Protein AF-A0A3D4QUY5-F1 (afdb_monomer_lite)

Foldseek 3Di:
DVVVVVVVVVVVVVVVVVVVVVVVVLVVVLVVLLVVLLVLVVVLVVVVVPDDAAPDPPPLAGPCVRCVPSLLSLLQSAQLSLLVLLVVLPDPPDDQSSLSSSQCSNCLSQQQQQVNCVSVVNHCPQVPDPVSPRSNNSSVVVLVVLLCQLVVLVPLVPDPDDPLVSLQVVSNRALSNVLNLVVVVVVPPVVSLVSVCLSPVDPNSNVSSVQCPDPVNHRCHSVNSVVSPPDPDDSVVVCVVCVSSSVSSVCSNNPD

Sequence (256 aa):
MKGKIYIVILSVVALLIVISIVFMNSRSGVTARAQELEDNFTRLMKTIENLDPPASPFSHFPNIKTNEKELRKLYSLGFASVPFMLDYIESDNTNYFIKDLLISAATYNLHLPNMIGAITDENQEFSKDKDAYSTMWFARKLKEYTKSVPDLVEKICNSDSSFEDKCKELDKMGMLTIPFLVETIEKGQSEWEVCIKLQTLGMEPDNRYQYLFSEEKRLIDYNMKKERMESDFNVKEWIEENRDDLRILKDFCTSN

pLDDT: mean 76.69, std 16.16, range [39.25, 97.06]

Radius of gyration: 21.06 Å; chains: 1; bounding box: 68×56×50 Å

Structure (mmCIF, N/CA/C/O backbone):
data_AF-A0A3D4QUY5-F1
#
_entry.id   AF-A0A3D4QUY5-F1
#
loop_
_atom_site.group_PDB
_atom_site.id
_atom_site.type_symbol
_atom_site.label_atom_id
_atom_site.label_alt_id
_atom_site.label_comp_id
_atom_site.label_asym_id
_atom_site.label_entity_id
_atom_site.label_seq_id
_atom_site.pdbx_PDB_ins_code
_atom_site.Cartn_x
_atom_site.Cartn_y
_atom_site.Cartn_z
_atom_site.occupancy
_atom_site.B_iso_or_equiv
_atom_site.auth_seq_id
_atom_site.auth_comp_id
_atom_site.auth_asym_id
_atom_site.auth_atom_id
_atom_site.pdbx_PDB_model_num
ATOM 1 N N . MET A 1 1 ? -42.577 -32.982 17.952 1.00 57.44 1 MET A N 1
ATOM 2 C CA . MET A 1 1 ? -41.127 -32.769 18.190 1.00 57.44 1 MET A CA 1
ATOM 3 C C . MET A 1 1 ? -40.258 -33.058 16.968 1.00 57.44 1 MET A C 1
ATOM 5 O O . MET A 1 1 ? -39.504 -32.173 16.595 1.00 57.44 1 MET A O 1
ATOM 9 N N . LYS A 1 2 ? -40.385 -34.217 16.300 1.00 55.97 2 LYS A N 1
ATOM 10 C CA . LYS A 1 2 ? -39.520 -34.602 15.162 1.00 55.97 2 LYS A CA 1
ATOM 11 C C . LYS A 1 2 ? -39.482 -33.586 14.002 1.00 55.97 2 LYS A C 1
ATOM 13 O O . LYS A 1 2 ? -38.402 -33.240 13.552 1.00 55.97 2 LYS A O 1
ATOM 18 N N . GLY A 1 3 ? -40.623 -33.024 13.588 1.00 60.19 3 GLY A N 1
ATOM 19 C CA . GLY A 1 3 ? -40.667 -32.034 12.494 1.00 60.19 3 GLY A CA 1
ATOM 20 C C . GLY A 1 3 ? -39.933 -30.713 12.779 1.00 60.19 3 GLY A C 1
ATOM 21 O O . GLY A 1 3 ? -39.329 -30.148 11.878 1.00 60.19 3 GLY A O 1
ATOM 22 N N . LYS A 1 4 ? -39.903 -30.253 14.040 1.00 63.22 4 LYS A N 1
ATOM 23 C CA . LYS A 1 4 ? -39.153 -29.042 14.427 1.00 63.22 4 LYS A CA 1
ATOM 24 C C . LYS A 1 4 ? -37.640 -29.265 14.341 1.00 63.22 4 LYS A C 1
ATOM 26 O O . LYS A 1 4 ? -36.923 -28.368 13.925 1.00 63.22 4 LYS A O 1
ATOM 31 N N . ILE A 1 5 ? -37.177 -30.472 14.674 1.00 73.19 5 ILE A N 1
ATOM 32 C CA . ILE A 1 5 ? -35.761 -30.857 14.571 1.00 73.19 5 ILE A CA 1
ATOM 33 C C . ILE A 1 5 ? -35.317 -30.875 13.101 1.00 73.19 5 ILE A C 1
ATOM 35 O O . ILE A 1 5 ? -34.267 -30.329 12.782 1.00 73.19 5 ILE A O 1
ATOM 39 N N . TYR A 1 6 ? -36.142 -31.408 12.192 1.00 73.44 6 TYR A N 1
ATOM 40 C CA . TYR A 1 6 ? -35.846 -31.386 10.753 1.00 73.44 6 TYR A CA 1
ATOM 41 C C . TYR A 1 6 ? -35.761 -29.968 10.178 1.00 73.44 6 TYR A C 1
ATOM 43 O O . TYR A 1 6 ? -34.850 -29.692 9.407 1.00 73.44 6 TYR A O 1
ATOM 51 N N . ILE A 1 7 ? -36.660 -29.061 10.579 1.00 78.56 7 ILE A N 1
ATOM 52 C CA . ILE A 1 7 ? -36.643 -27.661 10.122 1.00 78.56 7 ILE A CA 1
ATOM 53 C C . ILE A 1 7 ? -35.373 -26.939 10.595 1.00 78.56 7 ILE A C 1
ATOM 55 O O . ILE A 1 7 ? -34.759 -26.219 9.810 1.00 78.56 7 ILE A O 1
ATOM 59 N N . VAL A 1 8 ? -34.948 -27.162 11.844 1.00 77.56 8 VAL A N 1
ATOM 60 C CA . VAL A 1 8 ? -33.709 -26.583 12.395 1.00 77.56 8 VAL A CA 1
ATOM 61 C C . VAL A 1 8 ? -32.473 -27.111 11.661 1.00 77.56 8 VAL A C 1
ATOM 63 O O . VAL A 1 8 ? -31.600 -26.335 11.290 1.00 77.56 8 VAL A O 1
ATOM 66 N N . ILE A 1 9 ? -32.412 -28.415 11.376 1.00 81.25 9 ILE A N 1
ATOM 67 C CA . ILE A 1 9 ? -31.291 -29.003 10.625 1.00 81.25 9 ILE A CA 1
ATOM 68 C C . ILE A 1 9 ? -31.230 -28.436 9.199 1.00 81.25 9 ILE A C 1
ATOM 70 O O . ILE A 1 9 ? -30.159 -28.044 8.742 1.00 81.25 9 ILE A O 1
ATOM 74 N N . LEU A 1 10 ? -32.371 -28.332 8.509 1.00 83.31 10 LEU A N 1
ATOM 75 C CA . LEU A 1 10 ? -32.434 -27.777 7.151 1.00 83.31 10 LEU A CA 1
ATOM 76 C C . LEU A 1 10 ? -31.985 -26.313 7.093 1.00 83.31 10 LEU A C 1
ATOM 78 O O . LEU A 1 10 ? -31.306 -25.922 6.148 1.00 83.31 10 LEU A O 1
ATOM 82 N N . SER A 1 11 ? -32.331 -25.514 8.104 1.00 79.12 11 SER A N 1
ATOM 83 C CA . SER A 1 11 ? -31.936 -24.102 8.170 1.00 79.12 11 SER A CA 1
ATOM 84 C C . SER A 1 11 ? -30.444 -23.923 8.465 1.00 79.12 11 SER A C 1
ATOM 86 O O . SER A 1 11 ? -29.814 -23.068 7.848 1.00 79.12 11 SER A O 1
ATOM 88 N N . VAL A 1 12 ? -29.842 -24.771 9.306 1.00 82.81 12 VAL A N 1
ATOM 89 C CA . VAL A 1 12 ? -28.382 -24.780 9.519 1.00 82.81 12 VAL A CA 1
ATOM 90 C C . VAL A 1 12 ? -27.633 -25.199 8.249 1.00 82.81 12 VAL A C 1
ATOM 92 O O . VAL A 1 12 ? -26.656 -24.556 7.877 1.00 82.81 12 VAL A O 1
ATOM 95 N N . VAL A 1 13 ? -28.099 -26.233 7.541 1.00 82.25 13 VAL A N 1
ATOM 96 C CA . VAL A 1 13 ? -27.474 -26.681 6.282 1.00 82.25 13 VAL A CA 1
ATOM 97 C C . VAL A 1 13 ? -27.586 -25.612 5.194 1.00 82.25 13 VAL A C 1
ATOM 99 O O . VAL A 1 13 ? -26.599 -25.329 4.519 1.00 82.25 13 VAL A O 1
ATOM 102 N N . ALA A 1 14 ? -28.750 -24.971 5.051 1.00 83.00 14 ALA A N 1
ATOM 103 C CA . ALA A 1 14 ? -28.927 -23.864 4.113 1.00 83.00 14 ALA A CA 1
ATOM 104 C C . ALA A 1 14 ? -27.988 -22.690 4.435 1.00 83.00 14 ALA A C 1
ATOM 106 O O . ALA A 1 14 ? -27.356 -22.151 3.529 1.00 83.00 14 ALA A O 1
ATOM 107 N N . LEU A 1 15 ? -27.830 -22.343 5.717 1.00 84.31 15 LEU A N 1
ATOM 108 C CA . LEU A 1 15 ? -26.903 -21.298 6.153 1.00 84.31 15 LEU A CA 1
ATOM 109 C C . LEU A 1 15 ? -25.447 -21.649 5.809 1.00 84.31 15 LEU A C 1
ATOM 111 O O . LEU A 1 15 ? -24.727 -20.808 5.280 1.00 84.31 15 LEU A O 1
ATOM 115 N N . LEU A 1 16 ? -25.021 -22.894 6.039 1.00 80.44 16 LEU A N 1
ATOM 116 C CA . LEU A 1 16 ? -23.669 -23.357 5.699 1.00 80.44 16 LEU A CA 1
ATOM 117 C C . LEU A 1 16 ? -23.401 -23.342 4.187 1.00 80.44 16 LEU A C 1
ATOM 119 O O . LEU A 1 16 ? -22.300 -22.986 3.766 1.00 80.44 16 LEU A O 1
ATOM 123 N N . ILE A 1 17 ? -24.397 -23.685 3.365 1.00 78.88 17 ILE A N 1
ATOM 124 C CA . ILE A 1 17 ? -24.300 -23.590 1.902 1.00 78.88 17 ILE A CA 1
ATOM 125 C C . ILE A 1 17 ? -24.165 -22.126 1.471 1.00 78.88 17 ILE A C 1
ATOM 127 O O . ILE A 1 17 ? -23.288 -21.815 0.670 1.00 78.88 17 ILE A O 1
ATOM 131 N N . VAL A 1 18 ? -24.970 -21.218 2.033 1.00 77.12 18 VAL A N 1
ATOM 132 C CA . VAL A 1 18 ? -24.876 -19.778 1.740 1.00 77.12 18 VAL A CA 1
ATOM 133 C C . VAL A 1 18 ? -23.503 -19.233 2.137 1.00 77.12 18 VAL A C 1
ATOM 135 O O . VAL A 1 18 ? -22.861 -18.576 1.323 1.00 77.12 18 VAL A O 1
ATOM 138 N N . ILE A 1 19 ? -23.004 -19.569 3.332 1.00 70.69 19 ILE A N 1
ATOM 139 C CA . ILE A 1 19 ? -21.658 -19.185 3.785 1.00 70.69 19 ILE A CA 1
ATOM 140 C C . ILE A 1 19 ? -20.590 -19.716 2.822 1.00 70.69 19 ILE A C 1
ATOM 142 O O . ILE A 1 19 ? -19.686 -18.977 2.444 1.00 70.69 19 ILE A O 1
ATOM 146 N N . SER A 1 20 ? -20.710 -20.970 2.379 1.00 55.94 20 SER A N 1
ATOM 147 C CA . SER A 1 20 ? -19.745 -21.587 1.460 1.00 55.94 20 SER A CA 1
ATOM 148 C C . SER A 1 20 ? -19.745 -20.915 0.088 1.00 55.94 20 SER A C 1
ATOM 150 O O . SER A 1 20 ? -18.677 -20.633 -0.446 1.00 55.94 20 SER A O 1
ATOM 152 N N . ILE A 1 21 ? -20.920 -20.602 -0.467 1.00 64.31 21 ILE A N 1
ATOM 153 C CA . ILE A 1 21 ? -21.049 -19.906 -1.756 1.00 64.31 21 ILE A CA 1
ATOM 154 C C . ILE A 1 21 ? -20.479 -18.487 -1.662 1.00 64.31 21 ILE A C 1
ATOM 156 O O . ILE A 1 21 ? -19.711 -18.081 -2.531 1.00 64.31 21 ILE A O 1
ATOM 160 N N . VAL A 1 22 ? -20.797 -17.747 -0.595 1.00 63.97 22 VAL A N 1
ATOM 161 C CA . VAL A 1 22 ? -20.246 -16.403 -0.354 1.00 63.97 22 VAL A CA 1
ATOM 162 C C . VAL A 1 22 ? -18.723 -16.465 -0.215 1.00 63.97 22 VAL A C 1
ATOM 164 O O . VAL A 1 22 ? -18.010 -15.674 -0.832 1.00 63.97 22 VAL A O 1
ATOM 167 N N . PHE A 1 23 ? -18.204 -17.449 0.523 1.00 57.16 23 PHE A N 1
ATOM 168 C CA . PHE A 1 23 ? -16.767 -17.629 0.706 1.00 57.16 23 PHE A CA 1
ATOM 169 C C . PHE A 1 23 ? -16.055 -18.002 -0.604 1.00 57.16 23 PHE A C 1
ATOM 171 O O . PHE A 1 23 ? -15.010 -17.428 -0.913 1.00 57.16 23 PHE A O 1
ATOM 178 N N . MET A 1 24 ? -16.631 -18.902 -1.408 1.00 55.09 24 MET A N 1
ATOM 179 C CA . MET A 1 24 ? -16.091 -19.292 -2.716 1.00 55.09 24 MET A CA 1
ATOM 180 C C . MET A 1 24 ? -16.091 -18.125 -3.707 1.00 55.09 24 MET A C 1
ATOM 182 O O . MET A 1 24 ? -15.049 -17.848 -4.298 1.00 55.09 24 MET A O 1
ATOM 186 N N . ASN A 1 25 ? -17.204 -17.396 -3.822 1.00 57.34 25 ASN A N 1
ATOM 187 C CA . ASN A 1 25 ? -17.306 -16.233 -4.707 1.00 57.34 25 ASN A CA 1
ATOM 188 C C . ASN A 1 25 ? -16.338 -15.110 -4.295 1.00 57.34 25 ASN A C 1
ATOM 190 O O . ASN A 1 25 ? -15.752 -14.452 -5.152 1.00 57.34 25 ASN A O 1
ATOM 194 N N . SER A 1 26 ? -16.107 -14.929 -2.987 1.00 58.28 26 SER A N 1
ATOM 195 C CA . SER A 1 26 ? -15.130 -13.951 -2.487 1.00 58.28 26 SER A CA 1
ATOM 196 C C . SER A 1 26 ? -13.684 -14.320 -2.829 1.00 58.28 26 SER A C 1
ATOM 198 O O . SER A 1 26 ? -12.863 -13.438 -3.040 1.00 58.28 26 SER A O 1
ATOM 200 N N . ARG A 1 27 ? -13.344 -15.616 -2.885 1.00 62.19 27 ARG A N 1
ATOM 201 C CA . ARG A 1 27 ? -11.997 -16.061 -3.273 1.00 62.19 27 ARG A CA 1
ATOM 202 C C . ARG A 1 27 ? -11.786 -15.975 -4.778 1.00 62.19 27 ARG A C 1
ATOM 204 O O . ARG A 1 27 ? -10.703 -15.591 -5.199 1.00 62.19 27 ARG A O 1
ATOM 211 N N . SER A 1 28 ? -12.804 -16.290 -5.581 1.00 72.19 28 SER A N 1
ATOM 212 C CA . SER A 1 28 ? -12.690 -16.182 -7.038 1.00 72.19 28 SER A CA 1
ATOM 213 C C . SER A 1 28 ? -12.477 -14.741 -7.510 1.00 72.19 28 SER A C 1
ATOM 215 O O . SER A 1 28 ? -11.718 -14.548 -8.454 1.00 72.19 28 SER A O 1
ATOM 217 N N . GLY A 1 29 ? -13.094 -13.750 -6.847 1.00 76.81 29 GLY A N 1
ATOM 218 C CA . GLY A 1 29 ? -12.881 -12.324 -7.144 1.00 76.81 29 GLY A CA 1
ATOM 219 C C . GLY A 1 29 ? -11.431 -11.897 -6.910 1.00 76.81 29 GLY A C 1
ATOM 220 O O . GLY A 1 29 ? -10.752 -11.476 -7.842 1.00 76.81 29 GLY A O 1
ATOM 221 N N . VAL A 1 30 ? -10.912 -12.160 -5.707 1.00 83.88 30 VAL A N 1
ATOM 222 C CA . VAL A 1 30 ? -9.520 -11.862 -5.320 1.00 83.88 30 VAL A CA 1
ATOM 223 C C . VAL A 1 30 ? -8.509 -12.522 -6.254 1.00 83.88 30 VAL A C 1
ATOM 225 O O . VAL A 1 30 ? -7.569 -11.870 -6.695 1.00 83.88 30 VAL A O 1
ATOM 228 N N . THR A 1 31 ? -8.686 -13.807 -6.587 1.00 86.94 31 THR A N 1
ATOM 229 C CA . THR A 1 31 ? -7.768 -14.507 -7.500 1.00 86.94 31 THR A CA 1
ATOM 230 C C . THR A 1 31 ? -7.802 -13.912 -8.907 1.00 86.94 31 THR A C 1
ATOM 232 O O . THR A 1 31 ? -6.748 -13.728 -9.509 1.00 86.94 31 THR A O 1
ATOM 235 N N . ALA A 1 32 ? -8.987 -13.576 -9.430 1.00 89.94 32 ALA A N 1
ATOM 236 C CA . ALA A 1 32 ? -9.105 -12.937 -10.739 1.00 89.94 32 ALA A CA 1
ATOM 237 C C . ALA A 1 32 ? -8.446 -11.550 -10.752 1.00 89.94 32 ALA A C 1
ATOM 239 O O . ALA A 1 32 ? -7.713 -11.229 -11.685 1.00 89.94 32 ALA A O 1
ATOM 240 N N . ARG A 1 33 ? -8.653 -10.759 -9.693 1.00 93.19 33 ARG A N 1
ATOM 241 C CA . ARG A 1 33 ? -8.041 -9.438 -9.537 1.00 93.19 33 ARG A CA 1
ATOM 242 C C . ARG A 1 33 ? -6.517 -9.512 -9.415 1.00 93.19 33 ARG A C 1
ATOM 244 O O . ARG A 1 33 ? -5.818 -8.746 -10.071 1.00 93.19 33 ARG A O 1
ATOM 251 N N . ALA A 1 34 ? -5.996 -10.455 -8.629 1.00 92.38 34 ALA A N 1
ATOM 252 C CA . ALA A 1 34 ? -4.559 -10.686 -8.501 1.00 92.38 34 ALA A CA 1
ATOM 253 C C . ALA A 1 34 ? -3.922 -11.057 -9.849 1.00 92.38 34 ALA A C 1
ATOM 255 O O . ALA A 1 34 ? -2.905 -10.475 -10.215 1.00 92.38 34 ALA A O 1
ATOM 256 N N . GLN A 1 35 ? -4.560 -11.947 -10.619 1.00 92.62 35 GLN A N 1
ATOM 257 C CA . GLN A 1 35 ? -4.094 -12.315 -11.959 1.00 92.62 35 GLN A CA 1
ATOM 258 C C . GLN A 1 35 ? -4.097 -11.115 -12.914 1.00 92.62 35 GLN A C 1
ATOM 260 O O . GLN A 1 35 ? -3.142 -10.911 -13.657 1.00 92.62 35 GLN A O 1
ATOM 265 N N . GLU A 1 36 ? -5.151 -10.295 -12.888 1.00 94.06 36 GLU A N 1
ATOM 266 C CA . GLU A 1 36 ? -5.231 -9.084 -13.709 1.00 94.06 36 GLU A CA 1
ATOM 267 C C . GLU A 1 36 ? -4.084 -8.111 -13.390 1.00 94.06 36 GLU A C 1
ATOM 269 O O . GLU A 1 36 ? -3.443 -7.574 -14.298 1.00 94.06 36 GLU A O 1
ATOM 274 N N . LEU A 1 37 ? -3.801 -7.896 -12.101 1.00 93.50 37 LEU A N 1
ATOM 275 C CA . LEU A 1 37 ? -2.700 -7.047 -11.647 1.00 93.50 37 LEU A CA 1
ATOM 276 C C . LEU A 1 37 ? -1.338 -7.611 -12.060 1.00 93.50 37 LEU A C 1
ATOM 278 O O . LEU A 1 37 ? -0.504 -6.852 -12.554 1.00 93.50 37 LEU A O 1
ATOM 282 N N . GLU A 1 38 ? -1.126 -8.919 -11.922 1.00 93.44 38 GLU A N 1
ATOM 283 C CA . GLU A 1 38 ? 0.101 -9.598 -12.345 1.00 93.44 38 GLU A CA 1
ATOM 284 C C . GLU A 1 38 ? 0.317 -9.497 -13.863 1.00 93.44 38 GLU A C 1
ATOM 286 O O . GLU A 1 38 ? 1.415 -9.166 -14.319 1.00 93.44 38 GLU A O 1
ATOM 291 N N . ASP A 1 39 ? -0.734 -9.695 -14.661 1.00 93.06 39 ASP A N 1
ATOM 292 C CA . ASP A 1 39 ? -0.693 -9.563 -16.119 1.00 93.06 39 ASP A CA 1
ATOM 293 C C . ASP A 1 39 ? -0.399 -8.112 -16.540 1.00 93.06 39 ASP A C 1
ATOM 295 O O . ASP A 1 39 ? 0.393 -7.854 -17.456 1.00 93.06 39 ASP A O 1
ATOM 299 N N . ASN A 1 40 ? -1.028 -7.137 -15.874 1.00 92.69 40 ASN A N 1
ATOM 300 C CA . ASN A 1 40 ? -0.786 -5.709 -16.088 1.00 92.69 40 ASN A CA 1
ATOM 301 C C . ASN A 1 40 ? 0.659 -5.333 -15.753 1.00 92.69 40 ASN A C 1
ATOM 303 O O . ASN A 1 40 ? 1.335 -4.696 -16.568 1.00 92.69 40 ASN A O 1
ATOM 307 N N . PHE A 1 41 ? 1.141 -5.771 -14.591 1.00 93.06 41 PHE A N 1
ATOM 308 C CA . PHE A 1 41 ? 2.506 -5.556 -14.134 1.00 93.06 41 PHE A CA 1
ATOM 309 C C . PHE A 1 41 ? 3.516 -6.187 -15.097 1.00 93.06 41 PHE A C 1
ATOM 311 O O . PHE A 1 41 ? 4.408 -5.501 -15.590 1.00 93.06 41 PHE A O 1
ATOM 318 N N . THR A 1 42 ? 3.323 -7.449 -15.475 1.00 91.31 42 THR A N 1
ATOM 319 C CA . THR A 1 42 ? 4.210 -8.175 -16.395 1.00 91.31 42 THR A CA 1
ATOM 320 C C . THR A 1 42 ? 4.302 -7.495 -17.765 1.00 91.31 42 THR A C 1
ATOM 322 O O . THR A 1 42 ? 5.387 -7.376 -18.341 1.00 91.31 42 THR A O 1
ATOM 325 N N . ARG A 1 43 ? 3.178 -7.013 -18.316 1.00 90.00 43 ARG A N 1
ATOM 326 C CA . ARG A 1 43 ? 3.171 -6.251 -19.582 1.00 90.00 43 ARG A CA 1
ATOM 327 C C . ARG A 1 43 ? 3.917 -4.926 -19.464 1.00 90.00 43 ARG A C 1
ATOM 329 O O . ARG A 1 43 ? 4.627 -4.537 -20.394 1.00 90.00 43 ARG A O 1
ATOM 336 N N . LEU A 1 44 ? 3.752 -4.238 -18.339 1.00 89.19 44 LEU A N 1
ATOM 337 C CA . LEU A 1 44 ? 4.449 -2.989 -18.078 1.00 89.19 44 LEU A CA 1
ATOM 338 C C . LEU A 1 44 ? 5.956 -3.216 -17.922 1.00 89.19 44 LEU A C 1
ATOM 340 O O . LEU A 1 44 ? 6.731 -2.493 -18.542 1.00 89.19 44 LEU A O 1
ATOM 344 N N . MET A 1 45 ? 6.370 -4.257 -17.198 1.00 87.56 45 MET A N 1
ATOM 345 C CA . MET A 1 45 ? 7.783 -4.597 -17.020 1.00 87.56 45 MET A CA 1
ATOM 346 C C . MET A 1 45 ? 8.483 -4.888 -18.341 1.00 87.56 45 MET A C 1
ATOM 348 O O . MET A 1 45 ? 9.524 -4.296 -18.603 1.00 87.56 45 MET A O 1
ATOM 352 N N . LYS A 1 46 ? 7.853 -5.645 -19.247 1.00 86.94 46 LYS A N 1
ATOM 353 C CA . LYS A 1 46 ? 8.380 -5.841 -20.611 1.00 86.94 46 LYS A CA 1
ATOM 354 C C . LYS A 1 46 ? 8.581 -4.529 -21.370 1.00 86.94 46 LYS A C 1
ATOM 356 O O . LYS A 1 46 ? 9.432 -4.449 -22.247 1.00 86.94 46 LYS A O 1
ATOM 361 N N . THR A 1 47 ? 7.777 -3.506 -21.085 1.00 83.50 47 THR A N 1
ATOM 362 C CA . THR A 1 47 ? 7.943 -2.182 -21.698 1.00 83.50 47 THR A CA 1
ATOM 363 C C . THR A 1 47 ? 9.095 -1.428 -21.038 1.00 83.50 47 THR A C 1
ATOM 365 O O . THR A 1 47 ? 9.934 -0.879 -21.742 1.00 83.50 47 THR A O 1
ATOM 368 N N . ILE A 1 48 ? 9.157 -1.445 -19.703 1.00 80.00 48 ILE A N 1
ATOM 369 C CA . ILE A 1 48 ? 10.173 -0.754 -18.900 1.00 80.00 48 ILE A CA 1
ATOM 370 C C . ILE A 1 48 ? 11.581 -1.317 -19.147 1.00 80.00 48 ILE A C 1
ATOM 372 O O . ILE A 1 48 ? 12.535 -0.552 -19.232 1.00 80.00 48 ILE A O 1
ATOM 376 N N . GLU A 1 49 ? 11.718 -2.631 -19.317 1.00 79.94 49 GLU A N 1
ATOM 377 C CA . GLU A 1 49 ? 12.996 -3.296 -19.610 1.00 79.94 49 GLU A CA 1
ATOM 378 C C . GLU A 1 49 ? 13.614 -2.890 -20.948 1.00 79.94 49 GLU A C 1
ATOM 380 O O . GLU A 1 49 ? 14.827 -2.975 -21.117 1.00 79.94 49 GLU A O 1
ATOM 385 N N . ASN A 1 50 ? 12.786 -2.432 -21.888 1.00 77.06 50 ASN A N 1
ATOM 386 C CA . ASN A 1 50 ? 13.222 -1.964 -23.200 1.00 77.06 50 ASN A CA 1
ATOM 387 C C . ASN A 1 50 ? 13.486 -0.450 -23.237 1.00 77.06 50 ASN A C 1
ATOM 389 O O . ASN A 1 50 ? 13.773 0.089 -24.304 1.00 77.06 50 ASN A O 1
ATOM 393 N N . LEU A 1 51 ? 13.356 0.248 -22.104 1.00 71.44 51 LEU A N 1
ATOM 394 C CA . LEU A 1 51 ? 13.661 1.670 -22.017 1.00 71.44 51 LEU A CA 1
ATOM 395 C C . LEU A 1 51 ? 15.170 1.888 -21.918 1.00 71.44 51 LEU A C 1
ATOM 397 O O . LEU A 1 51 ? 15.861 1.191 -21.172 1.00 71.44 51 LEU A O 1
ATOM 401 N N . ASP A 1 52 ? 15.670 2.913 -22.609 1.00 62.78 52 ASP A N 1
ATOM 402 C CA . ASP A 1 52 ? 17.056 3.338 -22.443 1.00 62.78 52 ASP A CA 1
ATOM 403 C C . ASP A 1 52 ? 17.297 3.756 -20.979 1.00 62.78 52 ASP A C 1
ATOM 405 O O . ASP A 1 52 ? 16.525 4.562 -20.434 1.00 62.78 52 ASP A O 1
ATOM 409 N N . PRO A 1 53 ? 18.354 3.242 -20.318 1.00 60.94 53 PRO A N 1
ATOM 410 C CA . PRO A 1 53 ? 18.694 3.678 -18.973 1.00 60.94 53 PRO A CA 1
ATOM 411 C C . PRO A 1 53 ? 19.008 5.183 -18.982 1.00 60.94 53 PRO A C 1
ATOM 413 O O . PRO A 1 53 ? 19.512 5.712 -19.980 1.00 60.94 53 PRO A O 1
ATOM 416 N N . PRO A 1 54 ? 18.726 5.910 -17.886 1.00 56.22 54 PRO A N 1
ATOM 417 C CA . PRO A 1 54 ? 19.026 7.332 -17.818 1.00 56.22 54 PRO A CA 1
ATOM 418 C C . PRO A 1 54 ? 20.513 7.594 -18.094 1.00 56.22 54 PRO A C 1
ATOM 420 O O . PRO A 1 54 ? 21.391 6.881 -17.616 1.00 56.22 54 PRO A O 1
ATOM 423 N N . ALA A 1 55 ? 20.799 8.667 -18.839 1.00 50.19 55 ALA A N 1
ATOM 424 C CA . ALA A 1 55 ? 22.162 9.055 -19.217 1.00 50.19 55 ALA A CA 1
ATOM 425 C C . ALA A 1 55 ? 23.084 9.376 -18.018 1.00 50.19 55 ALA A C 1
ATOM 427 O O . ALA A 1 55 ? 24.296 9.484 -18.193 1.00 50.19 55 ALA A O 1
ATOM 428 N N . SER A 1 56 ? 22.525 9.541 -16.811 1.00 47.03 56 SER A N 1
ATOM 429 C CA . SER A 1 56 ? 23.278 9.716 -15.570 1.00 47.03 56 SER A CA 1
ATOM 430 C C . SER A 1 56 ? 23.147 8.470 -14.688 1.00 47.03 56 SER A C 1
ATOM 432 O O . SER A 1 56 ? 22.036 8.164 -14.256 1.00 47.03 56 SER A O 1
ATOM 434 N N . PRO A 1 57 ? 24.257 7.797 -14.340 1.00 40.78 57 PRO A N 1
ATOM 435 C CA . PRO A 1 57 ? 24.250 6.673 -13.403 1.00 40.78 57 PRO A CA 1
ATOM 436 C C . PRO A 1 57 ? 24.004 7.099 -11.943 1.00 40.78 57 PRO A C 1
ATOM 438 O O . PRO A 1 57 ? 23.885 6.240 -11.079 1.00 40.78 57 PRO A O 1
ATOM 441 N N . PHE A 1 58 ? 23.939 8.408 -11.663 1.00 39.25 58 PHE A N 1
ATOM 442 C CA . PHE A 1 58 ? 23.746 8.967 -10.318 1.00 39.25 58 PHE A CA 1
ATOM 443 C C . PHE A 1 58 ? 22.357 9.573 -10.094 1.00 39.25 58 PHE A C 1
ATOM 445 O O . PHE A 1 58 ? 22.087 10.090 -9.014 1.00 39.25 58 PHE A O 1
ATOM 452 N N . SER A 1 59 ? 21.461 9.555 -11.090 1.00 44.06 59 SER A N 1
ATOM 453 C CA . SER A 1 59 ? 20.059 9.856 -10.806 1.00 44.06 59 SER A CA 1
ATOM 454 C C . SER A 1 59 ? 19.401 8.576 -10.299 1.00 44.06 59 SER A C 1
ATOM 456 O O . SER A 1 59 ? 18.993 7.733 -11.091 1.00 44.06 59 SER A O 1
ATOM 458 N N . HIS A 1 60 ? 19.265 8.455 -8.976 1.00 44.41 60 HIS A N 1
ATOM 459 C CA . HIS A 1 60 ? 18.465 7.409 -8.311 1.00 44.41 60 HIS A CA 1
ATOM 460 C C . HIS A 1 60 ? 16.985 7.410 -8.742 1.00 44.41 60 HIS A C 1
ATOM 462 O O . HIS A 1 60 ? 16.213 6.529 -8.383 1.00 44.41 60 HIS A O 1
ATOM 468 N N . PHE A 1 61 ? 16.591 8.400 -9.544 1.00 49.00 61 PHE A N 1
ATOM 469 C CA . PHE A 1 61 ? 15.319 8.474 -10.233 1.00 49.00 61 PHE A CA 1
ATOM 470 C C . PHE A 1 61 ? 15.513 8.351 -11.749 1.00 49.00 61 PHE A C 1
ATOM 472 O O . PHE A 1 61 ? 16.468 8.921 -12.286 1.00 49.00 61 PHE A O 1
ATOM 479 N N . PRO A 1 62 ? 14.590 7.684 -12.470 1.00 49.84 62 PRO A N 1
ATOM 480 C CA . PRO A 1 62 ? 14.542 7.751 -13.924 1.00 49.84 62 PRO A CA 1
ATOM 481 C C . PRO A 1 62 ? 14.649 9.189 -14.410 1.00 49.84 62 PRO A C 1
ATOM 483 O O . PRO A 1 62 ? 14.086 10.096 -13.799 1.00 49.84 62 PRO A O 1
ATOM 486 N N . ASN A 1 63 ? 15.314 9.410 -15.542 1.00 49.56 63 ASN A N 1
ATOM 487 C CA . ASN A 1 63 ? 15.173 10.677 -16.244 1.00 49.56 63 ASN A CA 1
ATOM 488 C C . ASN A 1 63 ? 13.724 10.760 -16.754 1.00 49.56 63 ASN A C 1
ATOM 490 O O . ASN A 1 63 ? 13.395 10.249 -17.825 1.00 49.56 63 ASN A O 1
ATOM 494 N N . ILE A 1 64 ? 12.856 11.345 -15.922 1.00 52.38 64 ILE A N 1
ATOM 495 C CA . ILE A 1 64 ? 11.390 11.382 -16.041 1.00 52.38 64 ILE A CA 1
ATOM 496 C C . ILE A 1 64 ? 10.951 11.803 -17.444 1.00 52.38 64 ILE A C 1
ATOM 498 O O . ILE A 1 64 ? 9.970 11.288 -17.962 1.00 52.38 64 ILE A O 1
ATOM 502 N N . LYS A 1 65 ? 11.718 12.679 -18.100 1.00 54.88 65 LYS A N 1
ATOM 503 C CA . LYS A 1 65 ? 11.357 13.269 -19.392 1.00 54.88 65 LYS A CA 1
ATOM 504 C C . LYS A 1 65 ? 11.295 12.277 -20.551 1.00 54.88 65 LYS A C 1
ATOM 506 O O . LYS A 1 65 ? 10.561 12.534 -21.498 1.00 54.88 65 LYS A O 1
ATOM 511 N N . THR A 1 66 ? 12.048 11.179 -20.511 1.00 55.12 66 THR A N 1
ATOM 512 C CA . THR A 1 66 ? 12.101 10.255 -21.656 1.00 55.12 66 THR A CA 1
ATOM 513 C C . THR A 1 66 ? 10.988 9.205 -21.597 1.00 55.12 66 THR A C 1
ATOM 515 O O . THR A 1 66 ? 10.526 8.771 -22.644 1.00 55.12 66 THR A O 1
ATOM 518 N N . ASN A 1 67 ? 10.507 8.848 -20.395 1.00 64.88 67 ASN A N 1
ATOM 519 C CA . ASN A 1 67 ? 9.620 7.692 -20.172 1.00 64.88 67 ASN A CA 1
ATOM 520 C C . ASN A 1 67 ? 8.469 7.966 -19.179 1.00 64.88 67 ASN A C 1
ATOM 522 O O . ASN A 1 67 ? 7.944 7.046 -18.551 1.00 64.88 67 ASN A O 1
ATOM 526 N N . GLU A 1 68 ? 8.086 9.235 -19.011 1.00 70.75 68 GLU A N 1
ATOM 527 C CA . GLU A 1 68 ? 7.112 9.722 -18.019 1.00 70.75 68 GLU A CA 1
ATOM 528 C C . GLU A 1 68 ? 5.828 8.884 -17.966 1.00 70.75 68 GLU A C 1
ATOM 530 O O . GLU A 1 68 ? 5.353 8.501 -16.898 1.00 70.75 68 GLU A O 1
ATOM 535 N N . LYS A 1 69 ? 5.282 8.554 -19.138 1.00 77.25 69 LYS A N 1
ATOM 536 C CA . LYS A 1 69 ? 4.008 7.849 -19.285 1.00 77.25 69 LYS A CA 1
ATOM 537 C C . LYS A 1 69 ? 4.072 6.419 -18.748 1.00 77.25 69 LYS A C 1
ATOM 539 O O . LYS A 1 69 ? 3.147 5.975 -18.073 1.00 77.25 69 LYS A O 1
ATOM 544 N N . GLU A 1 70 ? 5.134 5.688 -19.053 1.00 76.75 70 GLU A N 1
ATOM 545 C CA . GLU A 1 70 ? 5.349 4.306 -18.622 1.00 76.75 70 GLU A CA 1
ATOM 546 C C . GLU A 1 70 ? 5.629 4.256 -17.122 1.00 76.75 70 GLU A C 1
ATOM 548 O O . GLU A 1 70 ? 5.081 3.410 -16.419 1.00 76.75 70 GLU A O 1
ATOM 553 N N . LEU A 1 71 ? 6.389 5.228 -16.617 1.00 73.56 71 LEU A N 1
ATOM 554 C CA . LEU A 1 71 ? 6.621 5.390 -15.188 1.00 73.56 71 LEU A CA 1
ATOM 555 C C . LEU A 1 71 ? 5.315 5.709 -14.460 1.00 73.56 71 LEU A C 1
ATOM 557 O O . LEU A 1 71 ? 4.996 5.046 -13.484 1.00 73.56 71 LEU A O 1
ATOM 561 N N . ARG A 1 72 ? 4.500 6.641 -14.968 1.00 78.38 72 ARG A N 1
ATOM 562 C CA . ARG A 1 72 ? 3.181 6.961 -14.401 1.00 78.38 72 ARG A CA 1
ATOM 563 C C . ARG A 1 72 ? 2.282 5.733 -14.305 1.00 78.38 72 ARG A C 1
ATOM 565 O O . ARG A 1 72 ? 1.654 5.540 -13.270 1.00 78.38 72 ARG A O 1
ATOM 572 N N . LYS A 1 73 ? 2.269 4.877 -15.333 1.00 84.50 73 LYS A N 1
ATOM 573 C CA . LYS A 1 73 ? 1.509 3.616 -15.299 1.00 84.50 73 LYS A CA 1
ATOM 574 C C . LYS A 1 73 ? 1.939 2.703 -14.150 1.00 84.50 73 LYS A C 1
ATOM 576 O O . LYS A 1 73 ? 1.097 2.012 -13.596 1.00 84.50 73 LYS A O 1
ATOM 581 N N . LEU A 1 74 ? 3.222 2.696 -13.780 1.00 82.81 74 LEU A N 1
ATOM 582 C CA . LEU A 1 74 ? 3.718 1.877 -12.672 1.00 82.81 74 LEU A CA 1
ATOM 583 C C . LEU A 1 74 ? 3.137 2.335 -11.331 1.00 82.81 74 LEU A C 1
ATOM 585 O O . LEU A 1 74 ? 2.642 1.518 -10.559 1.00 82.81 74 LEU A O 1
ATOM 589 N N . TYR A 1 75 ? 3.127 3.646 -11.080 1.00 79.94 75 TYR A N 1
ATOM 590 C CA . TYR A 1 75 ? 2.466 4.210 -9.899 1.00 79.94 75 TYR A CA 1
ATOM 591 C C . TYR A 1 75 ? 0.945 4.022 -9.978 1.00 79.94 75 TYR A C 1
ATOM 593 O O . TYR A 1 75 ? 0.306 3.788 -8.956 1.00 79.94 75 TYR A O 1
ATOM 601 N N . SER A 1 76 ? 0.360 4.037 -11.184 1.00 85.00 76 SER A N 1
ATOM 602 C CA . SER A 1 76 ? -1.082 3.868 -11.373 1.00 85.00 76 SER A CA 1
ATOM 603 C C . SER A 1 76 ? -1.621 2.470 -11.062 1.00 85.00 76 SER A C 1
ATOM 605 O O . SER A 1 76 ? -2.832 2.318 -10.939 1.00 85.00 76 SER A O 1
ATOM 607 N N . LEU A 1 77 ? -0.757 1.460 -10.911 1.00 87.94 77 LEU A N 1
ATOM 608 C CA . LEU A 1 77 ? -1.170 0.101 -10.543 1.00 87.94 77 LEU A CA 1
ATOM 609 C C . LEU A 1 77 ? -1.718 -0.005 -9.106 1.00 87.94 77 LEU A C 1
ATOM 611 O O . LEU A 1 77 ? -2.395 -0.979 -8.786 1.00 87.94 77 LEU A O 1
ATOM 615 N N . GLY A 1 78 ? -1.449 0.979 -8.241 1.00 88.94 78 GLY A N 1
ATOM 616 C CA . GLY A 1 78 ? -2.007 1.036 -6.888 1.00 88.94 78 GLY A CA 1
ATOM 617 C C . GLY A 1 78 ? -1.363 0.070 -5.884 1.00 88.94 78 GLY A C 1
ATOM 618 O O . GLY A 1 78 ? -0.421 -0.661 -6.187 1.00 88.94 78 GLY A O 1
ATOM 619 N N . PHE A 1 79 ? -1.851 0.088 -4.642 1.00 90.38 79 PHE A N 1
ATOM 620 C CA . PHE A 1 79 ? -1.214 -0.603 -3.511 1.00 90.38 79 PHE A CA 1
ATOM 621 C C . PHE A 1 79 ? -1.275 -2.134 -3.603 1.00 90.38 79 PHE A C 1
ATOM 623 O O . PHE A 1 79 ? -0.358 -2.804 -3.134 1.00 90.38 79 PHE A O 1
ATOM 630 N N . ALA A 1 80 ? -2.292 -2.699 -4.256 1.00 92.75 80 ALA A N 1
ATOM 631 C CA . ALA A 1 80 ? -2.402 -4.145 -4.445 1.00 92.75 80 ALA A CA 1
ATOM 632 C C . ALA A 1 80 ? -1.362 -4.715 -5.418 1.00 92.75 80 ALA A C 1
ATOM 634 O O . ALA A 1 80 ? -1.140 -5.921 -5.440 1.00 92.75 80 ALA A O 1
ATOM 635 N N . SER A 1 81 ? -0.690 -3.861 -6.198 1.00 92.69 81 SER A N 1
ATOM 636 C CA . SER A 1 81 ? 0.389 -4.287 -7.095 1.00 92.69 81 SER A CA 1
ATOM 637 C C . SER A 1 81 ? 1.755 -4.432 -6.411 1.00 92.69 81 SER A C 1
ATOM 639 O O . SER A 1 81 ? 2.676 -5.033 -6.964 1.00 92.69 81 SER A O 1
ATOM 641 N N . VAL A 1 82 ? 1.889 -3.901 -5.193 1.00 92.00 82 VAL A N 1
ATOM 642 C CA . VAL A 1 82 ? 3.147 -3.867 -4.435 1.00 92.00 82 VAL A CA 1
ATOM 643 C C . VAL A 1 82 ? 3.755 -5.256 -4.192 1.00 92.00 82 VAL A C 1
ATOM 645 O O . VAL A 1 82 ? 4.968 -5.375 -4.362 1.00 92.00 82 VAL A O 1
ATOM 648 N N . PRO A 1 83 ? 2.985 -6.313 -3.855 1.00 92.06 83 PRO A N 1
ATOM 649 C CA . PRO A 1 83 ? 3.529 -7.666 -3.721 1.00 92.06 83 PRO A CA 1
ATOM 650 C C . PRO A 1 83 ? 4.334 -8.101 -4.952 1.00 92.06 83 PRO A C 1
ATOM 652 O O . PRO A 1 83 ? 5.497 -8.481 -4.828 1.00 92.06 83 PRO A O 1
ATOM 655 N N . PHE A 1 84 ? 3.770 -7.919 -6.150 1.00 91.50 84 PHE A N 1
ATOM 656 C CA . PHE A 1 84 ? 4.417 -8.289 -7.411 1.00 91.50 84 PHE A CA 1
ATOM 657 C C . PHE A 1 84 ? 5.677 -7.459 -7.684 1.00 91.50 84 PHE A C 1
ATOM 659 O O . PHE A 1 84 ? 6.676 -7.996 -8.156 1.00 91.50 84 PHE A O 1
ATOM 666 N N . MET A 1 85 ? 5.669 -6.162 -7.344 1.00 90.62 85 MET A N 1
ATOM 667 C CA . MET A 1 85 ? 6.857 -5.305 -7.461 1.00 90.62 85 MET A CA 1
ATOM 668 C C . MET A 1 85 ? 8.003 -5.816 -6.580 1.00 90.62 85 MET A C 1
ATOM 670 O O . MET A 1 85 ? 9.146 -5.895 -7.033 1.00 90.62 85 MET A O 1
ATOM 674 N N . LEU A 1 86 ? 7.702 -6.175 -5.328 1.00 88.62 86 LEU A N 1
ATOM 675 C CA . LEU A 1 86 ? 8.696 -6.652 -4.367 1.00 88.62 86 LEU A CA 1
ATOM 676 C C . LEU A 1 86 ? 9.210 -8.055 -4.709 1.00 88.62 86 LEU A C 1
ATOM 678 O O . LEU A 1 86 ? 10.389 -8.335 -4.498 1.00 88.62 86 LEU A O 1
ATOM 682 N N . ASP A 1 87 ? 8.367 -8.929 -5.255 1.00 87.81 87 ASP A N 1
ATOM 683 C CA . ASP A 1 87 ? 8.788 -10.236 -5.775 1.00 87.81 87 ASP A CA 1
ATOM 684 C C . ASP A 1 87 ? 9.682 -10.091 -7.013 1.00 87.81 87 ASP A C 1
ATOM 686 O O . ASP A 1 87 ? 10.696 -10.779 -7.130 1.00 87.81 87 ASP A O 1
ATOM 690 N N . TYR A 1 88 ? 9.391 -9.129 -7.893 1.00 87.19 88 TYR A N 1
ATOM 691 C CA . TYR A 1 88 ? 10.209 -8.874 -9.079 1.00 87.19 88 TYR A CA 1
ATOM 692 C C . TYR A 1 88 ? 11.630 -8.406 -8.745 1.00 87.19 88 TYR A C 1
ATOM 694 O O . TYR A 1 88 ? 12.590 -8.842 -9.382 1.00 87.19 88 TYR A O 1
ATOM 702 N N . ILE A 1 89 ? 11.791 -7.541 -7.736 1.00 82.81 89 ILE A N 1
ATOM 703 C CA . ILE A 1 89 ? 13.105 -7.011 -7.321 1.00 82.81 89 ILE A CA 1
ATOM 704 C C . ILE A 1 89 ? 14.068 -8.127 -6.887 1.00 82.81 89 ILE A C 1
ATOM 706 O O . ILE A 1 89 ? 15.280 -8.016 -7.100 1.00 82.81 89 ILE A O 1
ATOM 710 N N . GLU A 1 90 ? 13.541 -9.196 -6.293 1.00 76.62 90 GLU A N 1
ATOM 711 C CA . GLU A 1 90 ? 14.323 -10.345 -5.827 1.00 76.62 90 GLU A CA 1
ATOM 712 C C . GLU A 1 90 ? 14.736 -11.296 -6.960 1.00 76.62 90 GLU A C 1
ATOM 714 O O . GLU A 1 90 ? 15.547 -12.190 -6.736 1.00 76.62 90 GLU A O 1
ATOM 719 N N . SER A 1 91 ? 14.250 -11.090 -8.188 1.00 75.38 91 SER A N 1
ATOM 720 C CA . SER A 1 91 ? 14.698 -11.868 -9.344 1.00 75.38 91 SER A CA 1
ATOM 721 C C . SER A 1 91 ? 16.124 -11.484 -9.785 1.00 75.38 91 SER A C 1
ATOM 723 O O . SER A 1 91 ? 16.485 -10.303 -9.891 1.00 75.38 91 SER A O 1
ATOM 725 N N . ASP A 1 92 ? 16.944 -12.498 -10.083 1.00 60.53 92 ASP A N 1
ATOM 726 C CA . ASP A 1 92 ? 18.380 -12.357 -10.393 1.00 60.53 92 ASP A CA 1
ATOM 727 C C . ASP A 1 92 ? 18.681 -11.561 -11.680 1.00 60.53 92 ASP A C 1
ATOM 729 O O . ASP A 1 92 ? 19.802 -11.091 -11.871 1.00 60.53 92 ASP A O 1
ATOM 733 N N . ASN A 1 93 ? 17.689 -11.356 -12.553 1.00 62.00 93 ASN A N 1
ATOM 734 C CA . ASN A 1 93 ? 17.890 -10.785 -13.891 1.00 62.00 93 ASN A CA 1
ATOM 735 C C . ASN A 1 93 ? 17.539 -9.294 -14.015 1.00 62.00 93 ASN A C 1
ATOM 737 O O . ASN A 1 93 ? 17.662 -8.726 -15.099 1.00 62.00 93 ASN A O 1
ATOM 741 N N . THR A 1 94 ? 17.108 -8.643 -12.934 1.00 65.38 94 THR A N 1
ATOM 742 C CA . THR A 1 94 ? 16.652 -7.248 -13.006 1.00 65.38 94 THR A CA 1
ATOM 743 C C . THR A 1 94 ? 17.819 -6.269 -12.832 1.00 65.38 94 THR A C 1
ATOM 745 O O . THR A 1 94 ? 18.600 -6.386 -11.885 1.00 65.38 94 THR A O 1
ATOM 748 N N . ASN A 1 95 ? 17.948 -5.274 -13.719 1.00 72.56 95 ASN A N 1
ATOM 749 C CA . ASN A 1 95 ? 18.982 -4.242 -13.573 1.00 72.56 95 ASN A CA 1
ATOM 750 C C . ASN A 1 95 ? 18.688 -3.305 -12.376 1.00 72.56 95 ASN A C 1
ATOM 752 O O . ASN A 1 95 ? 17.541 -3.156 -11.954 1.00 72.56 95 ASN A O 1
ATOM 756 N N . TYR A 1 96 ? 19.720 -2.657 -11.822 1.00 71.56 96 TYR A N 1
ATOM 757 C CA . TYR A 1 96 ? 19.574 -1.793 -10.637 1.00 71.56 96 TYR A CA 1
ATOM 758 C C . TYR A 1 96 ? 18.578 -0.644 -10.839 1.00 71.56 96 TYR A C 1
ATOM 760 O O . TYR A 1 96 ? 17.783 -0.364 -9.950 1.00 71.56 96 TYR A O 1
ATOM 768 N N . PHE A 1 97 ? 18.559 -0.047 -12.033 1.00 72.94 97 PHE A N 1
ATOM 769 C CA . PHE A 1 97 ? 17.637 1.033 -12.380 1.00 72.94 97 PHE A CA 1
ATOM 770 C C . PHE A 1 97 ? 16.162 0.633 -12.205 1.00 72.94 97 PHE A C 1
ATOM 772 O O . PHE A 1 97 ? 15.377 1.359 -11.597 1.00 72.94 97 PHE A O 1
ATOM 779 N N . ILE A 1 98 ? 15.787 -0.540 -12.713 1.00 78.38 98 ILE A N 1
ATOM 780 C CA . ILE A 1 98 ? 14.432 -1.073 -12.586 1.00 78.38 98 ILE A CA 1
ATOM 781 C C . ILE A 1 98 ? 14.126 -1.394 -11.126 1.00 78.38 98 ILE A C 1
ATOM 783 O O . ILE A 1 98 ? 13.027 -1.106 -10.658 1.00 78.38 98 ILE A O 1
ATOM 787 N N . LYS A 1 99 ? 15.089 -1.961 -10.391 1.00 78.62 99 LYS A N 1
ATOM 788 C CA . LYS A 1 99 ? 14.894 -2.257 -8.969 1.00 78.62 99 LYS A CA 1
ATOM 789 C C . LYS A 1 99 ? 14.602 -0.976 -8.172 1.00 78.62 99 LYS A C 1
ATOM 791 O O . LYS A 1 99 ? 13.656 -0.968 -7.389 1.00 78.62 99 LYS A O 1
ATOM 796 N N . ASP A 1 100 ? 15.345 0.107 -8.405 1.00 75.00 100 ASP A N 1
ATOM 797 C CA . ASP A 1 100 ? 15.147 1.388 -7.706 1.00 75.00 100 ASP A CA 1
ATOM 798 C C . ASP A 1 100 ? 13.776 1.994 -8.032 1.00 75.00 100 ASP A C 1
ATOM 800 O O . ASP A 1 100 ? 13.043 2.442 -7.145 1.00 75.00 100 ASP A O 1
ATOM 804 N N . LEU A 1 101 ? 13.382 1.924 -9.306 1.00 78.12 101 LEU A N 1
ATOM 805 C CA . LEU A 1 101 ? 12.062 2.344 -9.759 1.00 78.12 101 LEU A CA 1
ATOM 806 C C . LEU A 1 101 ? 10.936 1.571 -9.053 1.00 78.12 101 LEU A C 1
ATOM 808 O O . LEU A 1 101 ? 9.962 2.175 -8.602 1.00 78.12 101 LEU A O 1
ATOM 812 N N . LEU A 1 102 ? 11.062 0.248 -8.945 1.00 83.62 102 LEU A N 1
ATOM 813 C CA . LEU A 1 102 ? 10.061 -0.601 -8.299 1.00 83.62 102 LEU A CA 1
ATOM 814 C C . LEU A 1 102 ? 9.950 -0.323 -6.797 1.00 83.62 102 LEU A C 1
ATOM 816 O O . LEU A 1 102 ? 8.840 -0.282 -6.274 1.00 83.62 102 LEU A O 1
ATOM 820 N N . ILE A 1 103 ? 11.067 -0.074 -6.108 1.00 80.88 103 ILE A N 1
ATOM 821 C CA . ILE A 1 103 ? 11.051 0.301 -4.686 1.00 80.88 103 ILE A CA 1
ATOM 822 C C . ILE A 1 103 ? 10.381 1.655 -4.477 1.00 80.88 103 ILE A C 1
ATOM 824 O O . ILE A 1 103 ? 9.571 1.813 -3.558 1.00 80.88 103 ILE A O 1
ATOM 828 N N . SER A 1 104 ? 10.672 2.624 -5.344 1.00 76.88 104 SER A N 1
ATOM 829 C CA . SER A 1 104 ? 9.994 3.915 -5.316 1.00 76.88 104 SER A CA 1
ATOM 830 C C . SER A 1 104 ? 8.488 3.731 -5.527 1.00 76.88 104 SER A C 1
ATOM 832 O O . SER A 1 104 ? 7.692 4.097 -4.668 1.00 76.88 104 SER A O 1
ATOM 834 N N . ALA A 1 105 ? 8.069 3.055 -6.598 1.00 81.19 105 ALA A N 1
ATOM 835 C CA . ALA A 1 105 ? 6.652 2.798 -6.847 1.00 81.19 105 ALA A CA 1
ATOM 836 C C . ALA A 1 105 ? 5.965 2.079 -5.674 1.00 81.19 105 ALA A C 1
ATOM 838 O O . ALA A 1 105 ? 4.877 2.485 -5.262 1.00 81.19 105 ALA A O 1
ATOM 839 N N . ALA A 1 106 ? 6.620 1.076 -5.084 1.00 86.56 106 ALA A N 1
ATOM 840 C CA . ALA A 1 106 ? 6.098 0.338 -3.943 1.00 86.56 106 ALA A CA 1
ATOM 841 C C . ALA A 1 106 ? 5.886 1.233 -2.713 1.00 86.56 106 ALA A C 1
ATOM 843 O O . ALA A 1 106 ? 4.795 1.270 -2.147 1.00 86.56 106 ALA A O 1
ATOM 844 N N . THR A 1 107 ? 6.905 1.995 -2.315 1.00 81.00 107 THR A N 1
ATOM 845 C CA . THR A 1 107 ? 6.842 2.868 -1.130 1.00 81.00 107 THR A CA 1
ATOM 846 C C . THR A 1 107 ? 5.826 4.000 -1.285 1.00 81.00 107 THR A C 1
ATOM 848 O O . THR A 1 107 ? 5.111 4.313 -0.330 1.00 81.00 107 THR A O 1
ATOM 851 N N . TYR A 1 108 ? 5.684 4.556 -2.491 1.00 79.56 108 TYR A N 1
ATOM 852 C CA . TYR A 1 108 ? 4.655 5.551 -2.809 1.00 79.56 108 TYR A CA 1
ATOM 853 C C . TYR A 1 108 ? 3.247 4.961 -2.809 1.00 79.56 108 TYR A C 1
ATOM 855 O O . TYR A 1 108 ? 2.328 5.549 -2.234 1.00 79.56 108 TYR A O 1
ATOM 863 N N . ASN A 1 109 ? 3.061 3.789 -3.415 1.00 84.25 109 ASN A N 1
ATOM 864 C CA . ASN A 1 109 ? 1.763 3.124 -3.415 1.00 84.25 109 ASN A CA 1
ATOM 865 C C . ASN A 1 109 ? 1.328 2.719 -2.004 1.00 84.25 109 ASN A C 1
ATOM 867 O O . ASN A 1 109 ? 0.136 2.794 -1.710 1.00 84.25 109 ASN A O 1
ATOM 871 N N . LEU A 1 110 ? 2.279 2.389 -1.126 1.00 86.88 110 LEU A N 1
ATOM 872 C CA . LEU A 1 110 ? 2.026 2.090 0.282 1.00 86.88 110 LEU A CA 1
ATOM 873 C C . LEU A 1 110 ? 1.929 3.316 1.196 1.00 86.88 110 LEU A C 1
ATOM 875 O O . LEU A 1 110 ? 1.554 3.146 2.350 1.00 86.88 110 LEU A O 1
ATOM 879 N N . HIS A 1 111 ? 2.242 4.525 0.719 1.00 81.56 111 HIS A N 1
ATOM 880 C CA . HIS A 1 111 ? 2.300 5.737 1.548 1.00 81.56 111 HIS A CA 1
ATOM 881 C C . HIS A 1 111 ? 3.232 5.560 2.758 1.00 81.56 111 HIS A C 1
ATOM 883 O O . HIS A 1 111 ? 2.823 5.778 3.894 1.00 81.56 111 HIS A O 1
ATOM 889 N N . LEU A 1 112 ? 4.481 5.142 2.530 1.00 79.81 112 LEU A N 1
ATOM 890 C CA . LEU A 1 112 ? 5.473 4.960 3.598 1.00 79.81 112 LEU A CA 1
ATOM 891 C C . LEU A 1 112 ? 6.419 6.172 3.685 1.00 79.81 112 LEU A C 1
ATOM 893 O O . LEU A 1 112 ? 7.516 6.130 3.120 1.00 79.81 112 LEU A O 1
ATOM 897 N N . PRO A 1 113 ? 6.039 7.261 4.387 1.00 62.78 113 PRO A N 1
ATOM 898 C CA . PRO A 1 113 ? 6.759 8.533 4.340 1.00 62.78 113 PRO A CA 1
ATOM 899 C C . PRO A 1 113 ? 8.208 8.426 4.827 1.00 62.78 113 PRO A C 1
ATOM 901 O O . PRO A 1 113 ? 9.115 9.002 4.230 1.00 62.78 113 PRO A O 1
ATOM 904 N N . ASN A 1 114 ? 8.449 7.634 5.874 1.00 60.38 114 ASN A N 1
ATOM 905 C CA . ASN A 1 114 ? 9.789 7.468 6.440 1.00 60.38 114 ASN A CA 1
ATOM 906 C C . ASN A 1 114 ? 10.737 6.735 5.481 1.00 60.38 114 ASN A C 1
ATOM 908 O O . ASN A 1 114 ? 11.927 7.035 5.435 1.00 60.38 114 ASN A O 1
ATOM 912 N N . MET A 1 115 ? 10.197 5.804 4.694 1.00 63.25 115 MET A N 1
ATOM 913 C CA . MET A 1 115 ? 10.947 5.026 3.711 1.00 63.25 115 MET A CA 1
ATOM 914 C C . MET A 1 115 ? 11.217 5.807 2.430 1.00 63.25 115 MET A C 1
ATOM 916 O O . MET A 1 115 ? 12.309 5.714 1.883 1.00 63.25 115 MET A O 1
ATOM 920 N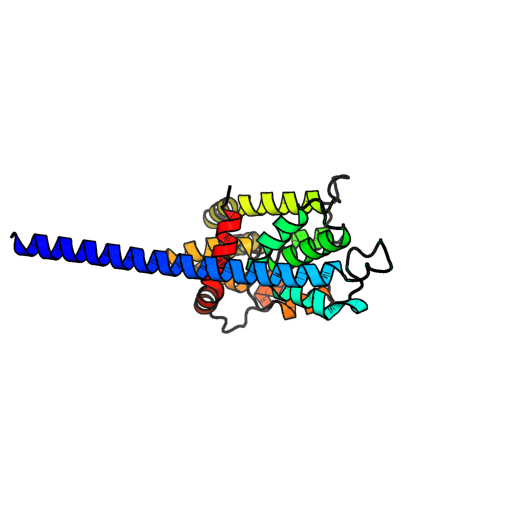 N . ILE A 1 116 ? 10.263 6.625 1.990 1.00 59.53 116 ILE A N 1
ATOM 921 C CA . ILE A 1 116 ? 10.464 7.554 0.875 1.00 59.53 116 ILE A CA 1
ATOM 922 C C . ILE A 1 116 ? 11.584 8.541 1.211 1.00 59.53 116 ILE A C 1
ATOM 924 O O . ILE A 1 116 ? 12.501 8.695 0.414 1.00 59.53 116 ILE A O 1
ATOM 928 N N . GLY A 1 117 ? 11.573 9.118 2.419 1.00 55.12 117 GLY A N 1
ATOM 929 C CA . GLY A 1 117 ? 12.644 10.007 2.872 1.00 55.12 117 GLY A CA 1
ATOM 930 C C . GLY A 1 117 ? 14.026 9.335 2.907 1.00 55.12 117 GLY A C 1
ATOM 931 O O . GLY A 1 117 ? 15.037 9.989 2.679 1.00 55.12 117 GLY A O 1
ATOM 932 N N . ALA A 1 118 ? 14.092 8.026 3.168 1.00 51.47 118 ALA A N 1
ATOM 933 C CA . ALA A 1 118 ? 15.343 7.270 3.102 1.00 51.47 1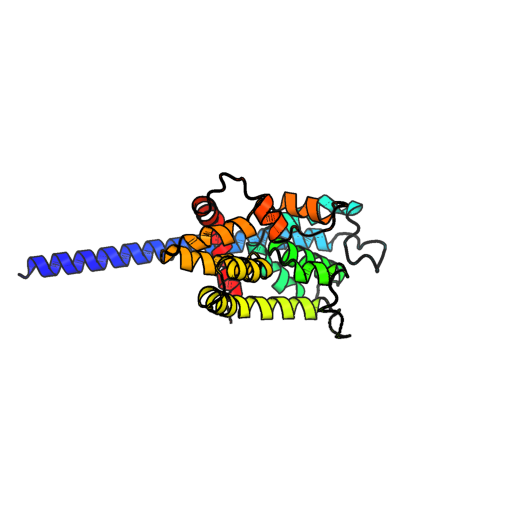18 ALA A CA 1
ATOM 934 C C . ALA A 1 118 ? 15.842 7.065 1.658 1.00 51.47 118 ALA A C 1
ATOM 936 O O . ALA A 1 118 ? 17.044 6.990 1.438 1.00 51.47 118 ALA A O 1
ATOM 937 N N . ILE A 1 119 ? 14.930 6.995 0.681 1.00 51.25 119 ILE A N 1
ATOM 938 C CA . ILE A 1 119 ? 15.239 6.853 -0.754 1.00 51.25 119 ILE A CA 1
ATOM 939 C C . ILE A 1 119 ? 15.597 8.211 -1.388 1.00 51.25 119 ILE A C 1
ATOM 941 O O . ILE A 1 119 ? 16.328 8.256 -2.374 1.00 51.25 119 ILE A O 1
ATOM 945 N N . THR A 1 120 ? 15.100 9.324 -0.838 1.00 49.97 120 THR A N 1
ATOM 946 C CA . THR A 1 120 ? 15.364 10.694 -1.322 1.00 49.97 120 THR A CA 1
ATOM 947 C C . THR A 1 120 ? 16.544 11.390 -0.630 1.00 49.97 120 THR A C 1
ATOM 949 O O . THR A 1 120 ? 16.751 12.579 -0.864 1.00 49.97 120 THR A O 1
ATOM 952 N N . ASP A 1 121 ? 17.320 10.678 0.200 1.00 52.12 121 ASP A N 1
ATOM 953 C CA . ASP A 1 121 ? 18.389 11.214 1.069 1.00 52.12 121 ASP A CA 1
ATOM 954 C C . ASP A 1 121 ? 17.914 12.257 2.111 1.00 52.12 121 ASP A C 1
ATOM 956 O O . ASP A 1 121 ? 18.710 12.996 2.696 1.00 52.12 121 ASP A O 1
ATOM 960 N N . GLU A 1 122 ? 16.612 12.318 2.391 1.00 44.50 122 GLU A N 1
ATOM 961 C CA . GLU A 1 122 ? 15.994 13.270 3.323 1.00 44.50 122 GLU A CA 1
ATOM 962 C C . GLU A 1 122 ? 15.885 12.726 4.760 1.00 44.50 122 GLU A C 1
ATOM 964 O O . GLU A 1 122 ? 15.676 13.500 5.696 1.00 44.50 122 GLU A O 1
ATOM 969 N N . ASN A 1 123 ? 16.057 11.413 4.968 1.00 43.44 123 ASN A N 1
ATOM 970 C CA . ASN A 1 123 ? 15.866 10.756 6.264 1.00 43.44 123 ASN A CA 1
ATOM 971 C C . ASN A 1 123 ? 17.062 9.861 6.650 1.00 43.44 123 ASN A C 1
ATOM 973 O O . ASN A 1 123 ? 17.274 8.781 6.102 1.00 43.44 123 ASN A O 1
ATOM 977 N N . GLN A 1 124 ? 17.843 10.313 7.639 1.00 43.75 124 GLN A N 1
ATOM 978 C CA . GLN A 1 124 ? 19.113 9.700 8.073 1.00 43.75 124 GLN A CA 1
ATOM 979 C C . GLN A 1 124 ? 18.968 8.479 9.004 1.00 43.75 124 GLN A C 1
ATOM 981 O O . GLN A 1 124 ? 19.972 7.880 9.392 1.00 43.75 124 GLN A O 1
ATOM 986 N N . GLU A 1 125 ? 17.753 8.072 9.389 1.00 43.47 125 GLU A N 1
ATOM 987 C CA . GLU A 1 125 ? 17.574 6.905 10.274 1.00 43.47 125 GLU A CA 1
ATOM 988 C C . GLU A 1 125 ? 18.046 5.587 9.633 1.00 43.47 125 GLU A C 1
ATOM 990 O O . GLU A 1 125 ? 18.534 4.706 10.340 1.00 43.47 125 GLU A O 1
ATOM 995 N N . PHE A 1 126 ? 18.014 5.490 8.300 1.00 41.75 126 PHE A N 1
ATOM 996 C CA . PHE A 1 126 ? 18.499 4.333 7.537 1.00 41.75 126 PHE A CA 1
ATOM 997 C C . PHE A 1 126 ? 19.965 4.462 7.072 1.00 41.75 126 PHE A C 1
ATOM 999 O O . PHE A 1 126 ? 20.530 3.508 6.546 1.00 41.75 126 PHE A O 1
ATOM 1006 N N . SER A 1 127 ? 20.627 5.604 7.306 1.00 40.88 127 SER A N 1
ATOM 1007 C CA . SER A 1 127 ? 21.918 5.950 6.683 1.00 40.88 127 SER A CA 1
ATOM 1008 C C . SER A 1 127 ? 23.167 5.403 7.399 1.00 40.88 127 SER A C 1
ATOM 1010 O O . SER A 1 127 ? 24.285 5.824 7.090 1.00 40.88 127 SER A O 1
ATOM 1012 N N . LYS A 1 128 ? 23.013 4.529 8.405 1.00 46.69 128 LYS A N 1
ATOM 1013 C CA . LYS A 1 128 ? 24.119 4.102 9.291 1.00 46.69 128 LYS A CA 1
ATOM 1014 C C . LYS A 1 128 ? 24.797 2.790 8.901 1.00 46.69 128 LYS A C 1
ATOM 1016 O O . LYS A 1 128 ? 25.845 2.486 9.466 1.00 46.69 128 LYS A O 1
ATOM 1021 N N . ASP A 1 129 ? 24.248 2.042 7.949 1.00 47.62 129 ASP A N 1
ATOM 1022 C CA . ASP A 1 129 ? 24.797 0.753 7.528 1.00 47.62 129 ASP A CA 1
ATOM 1023 C C . ASP A 1 129 ? 25.296 0.840 6.077 1.00 47.62 129 ASP A C 1
ATOM 1025 O O . ASP A 1 129 ? 24.565 1.242 5.175 1.00 47.62 129 ASP A O 1
ATOM 1029 N N . LYS A 1 130 ? 26.578 0.538 5.837 1.00 42.56 130 LYS A N 1
ATOM 1030 C CA . LYS A 1 130 ? 27.211 0.743 4.517 1.00 42.56 130 LYS A CA 1
ATOM 1031 C C . LYS A 1 130 ? 26.703 -0.241 3.457 1.00 42.56 130 LYS A C 1
ATOM 1033 O O . LYS A 1 130 ? 26.789 0.073 2.274 1.00 42.56 130 LYS A O 1
ATOM 1038 N N . ASP A 1 131 ? 26.120 -1.361 3.886 1.00 46.19 131 ASP A N 1
ATOM 1039 C CA . ASP A 1 131 ? 25.466 -2.351 3.021 1.00 46.19 131 ASP A CA 1
ATOM 1040 C C . ASP A 1 131 ? 23.960 -2.062 2.807 1.00 46.19 131 ASP A C 1
ATOM 1042 O O . ASP A 1 131 ? 23.323 -2.686 1.951 1.00 46.19 131 ASP A O 1
ATOM 1046 N N . ALA A 1 132 ? 23.383 -1.083 3.528 1.00 49.12 132 ALA A N 1
ATOM 1047 C CA . ALA A 1 132 ? 21.966 -0.696 3.436 1.00 49.12 132 ALA A CA 1
ATOM 1048 C C . ALA A 1 132 ? 21.590 0.083 2.164 1.00 49.12 132 ALA A C 1
ATOM 1050 O O . ALA A 1 132 ? 20.432 0.453 1.991 1.00 49.12 132 ALA A O 1
ATOM 1051 N N . TYR A 1 133 ? 22.537 0.283 1.246 1.00 52.09 133 TYR A N 1
ATOM 1052 C CA . TYR A 1 133 ? 22.293 0.953 -0.033 1.00 52.09 133 TYR A CA 1
ATOM 1053 C C . TYR A 1 133 ? 22.027 -0.011 -1.193 1.00 52.09 133 TYR A C 1
ATOM 1055 O O . TYR A 1 133 ? 21.771 0.442 -2.305 1.00 52.09 133 TYR A O 1
ATOM 1063 N N . SER A 1 134 ? 22.072 -1.336 -0.982 1.00 62.91 134 SER A N 1
ATOM 1064 C CA . SER A 1 134 ? 21.606 -2.241 -2.036 1.00 62.91 134 SER A CA 1
ATOM 1065 C C . SER A 1 134 ? 20.078 -2.257 -2.054 1.00 62.91 134 SER A C 1
ATOM 1067 O O . SER A 1 134 ? 19.427 -2.602 -1.068 1.00 62.91 134 SER A O 1
ATOM 1069 N N . THR A 1 135 ? 19.496 -1.931 -3.204 1.00 67.44 135 THR A N 1
ATOM 1070 C CA . THR A 1 135 ? 18.058 -2.019 -3.499 1.00 67.44 135 THR A CA 1
ATOM 1071 C C . THR A 1 135 ? 17.466 -3.352 -3.011 1.00 67.44 135 THR A C 1
ATOM 1073 O O . THR A 1 135 ? 16.380 -3.420 -2.446 1.00 67.44 135 THR A O 1
ATOM 1076 N N . MET A 1 136 ? 18.242 -4.430 -3.121 1.00 71.31 136 MET A N 1
ATOM 1077 C CA . MET A 1 136 ? 17.864 -5.769 -2.670 1.00 71.31 136 MET A CA 1
ATOM 1078 C C . MET A 1 136 ? 17.746 -5.891 -1.141 1.00 71.31 136 MET A C 1
ATOM 1080 O O . MET A 1 136 ? 16.811 -6.519 -0.646 1.00 71.31 136 MET A O 1
ATOM 1084 N N . TRP A 1 137 ? 18.646 -5.262 -0.376 1.00 74.12 137 TRP A N 1
ATOM 1085 C CA . TRP A 1 137 ? 18.526 -5.183 1.083 1.00 74.12 137 TRP A CA 1
ATOM 1086 C C . TRP A 1 137 ? 17.261 -4.425 1.488 1.00 74.12 137 TRP A C 1
ATOM 1088 O O . TRP A 1 137 ? 16.542 -4.883 2.377 1.00 74.12 137 TRP A O 1
ATOM 1098 N N . PHE A 1 138 ? 16.961 -3.317 0.805 1.00 73.81 138 PHE A N 1
ATOM 1099 C CA . PHE A 1 138 ? 15.770 -2.520 1.088 1.00 73.81 138 PHE A CA 1
ATOM 1100 C C . PHE A 1 138 ? 14.487 -3.298 0.797 1.00 73.81 138 PHE A C 1
ATOM 1102 O O . PHE A 1 138 ? 13.604 -3.349 1.649 1.00 73.81 138 PHE A O 1
ATOM 1109 N N . ALA A 1 139 ? 14.393 -3.951 -0.365 1.00 78.12 139 ALA A N 1
ATOM 1110 C CA . ALA A 1 139 ? 13.239 -4.776 -0.715 1.00 78.12 139 ALA A CA 1
ATOM 1111 C C . ALA A 1 139 ? 12.997 -5.873 0.329 1.00 78.12 139 ALA A C 1
ATOM 1113 O O . ALA A 1 139 ? 11.878 -6.010 0.825 1.00 78.12 139 ALA A O 1
ATOM 1114 N N . ARG A 1 140 ? 14.059 -6.572 0.752 1.00 79.56 140 ARG A N 1
ATOM 1115 C CA . ARG A 1 140 ? 13.972 -7.577 1.817 1.00 79.56 140 ARG A CA 1
ATOM 1116 C C . ARG A 1 140 ? 13.496 -6.971 3.137 1.00 79.56 140 ARG A C 1
ATOM 1118 O O . ARG A 1 140 ? 12.620 -7.536 3.780 1.00 79.56 140 ARG A O 1
ATOM 1125 N N . LYS A 1 141 ? 14.032 -5.815 3.541 1.00 80.19 141 LYS A N 1
ATOM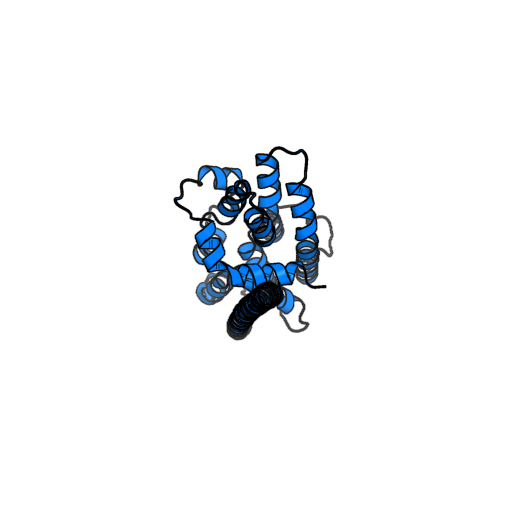 1126 C CA . LYS A 1 141 ? 13.622 -5.136 4.781 1.00 80.19 141 LYS A CA 1
ATOM 1127 C C . LYS A 1 141 ? 12.184 -4.646 4.736 1.00 80.19 141 LYS A C 1
ATOM 1129 O O . LYS A 1 141 ? 11.487 -4.753 5.738 1.00 80.19 141 LYS A O 1
ATOM 1134 N N . LEU A 1 142 ? 11.728 -4.157 3.589 1.00 82.94 142 LEU A N 1
ATOM 1135 C CA . LEU A 1 142 ? 10.334 -3.794 3.384 1.00 82.94 142 LEU A CA 1
ATOM 1136 C C . LEU A 1 142 ? 9.429 -5.029 3.477 1.00 82.94 142 LEU A C 1
ATOM 1138 O O . LEU A 1 142 ? 8.432 -4.965 4.187 1.00 82.94 1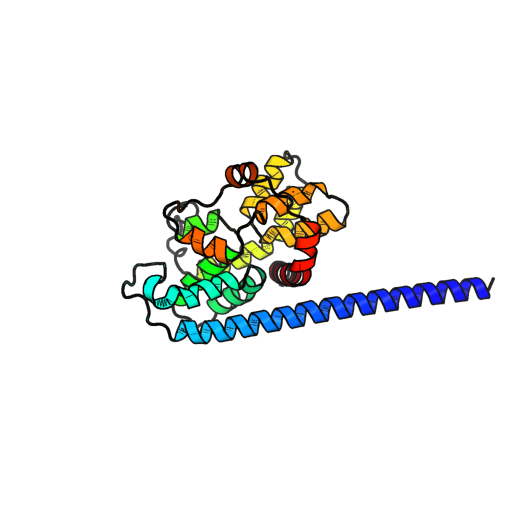42 LEU A O 1
ATOM 1142 N N . LYS A 1 143 ? 9.790 -6.166 2.864 1.00 86.25 143 LYS A N 1
ATOM 1143 C CA . LYS A 1 143 ? 9.044 -7.427 3.039 1.00 86.25 143 LYS A CA 1
ATOM 1144 C C . LYS A 1 143 ? 9.022 -7.888 4.496 1.00 86.25 143 LYS A C 1
ATOM 1146 O O . LYS A 1 143 ? 7.958 -8.189 5.017 1.00 86.25 143 LYS A O 1
ATOM 1151 N N . GLU A 1 144 ? 10.165 -7.911 5.180 1.00 86.12 144 GLU A N 1
ATOM 1152 C CA . GLU A 1 144 ? 10.229 -8.238 6.615 1.00 86.12 144 GLU A CA 1
ATOM 1153 C C . GLU 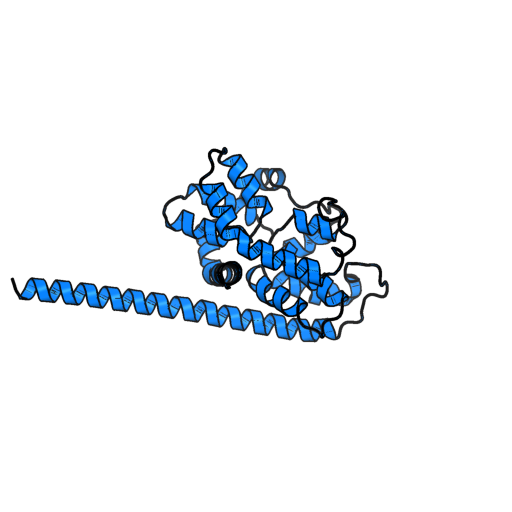A 1 144 ? 9.321 -7.309 7.436 1.00 86.12 144 GLU A C 1
ATOM 1155 O O . GLU A 1 144 ? 8.590 -7.756 8.320 1.00 86.12 144 GLU A O 1
ATOM 1160 N N . TYR A 1 145 ? 9.327 -6.016 7.109 1.00 86.81 145 TYR A N 1
ATOM 1161 C CA . TYR A 1 145 ? 8.482 -5.029 7.757 1.00 86.81 145 TYR A CA 1
ATOM 1162 C C . TYR A 1 145 ? 6.996 -5.290 7.502 1.00 86.81 145 TYR A C 1
ATOM 1164 O O . TYR A 1 145 ? 6.232 -5.273 8.466 1.00 86.81 145 TYR A O 1
ATOM 1172 N N . THR A 1 146 ? 6.580 -5.612 6.268 1.00 89.75 146 THR A N 1
ATOM 1173 C CA . THR A 1 146 ? 5.168 -5.915 5.968 1.00 89.75 146 THR A CA 1
ATOM 1174 C C . THR A 1 146 ? 4.647 -7.100 6.780 1.00 89.75 146 THR A C 1
ATOM 1176 O O . THR A 1 146 ? 3.506 -7.051 7.237 1.00 89.75 146 THR A O 1
ATOM 1179 N N . LYS A 1 147 ? 5.488 -8.109 7.058 1.00 91.25 147 LYS A N 1
ATOM 1180 C CA . LYS A 1 147 ? 5.132 -9.241 7.934 1.00 91.25 147 LYS A CA 1
ATOM 1181 C C . LYS A 1 147 ? 4.936 -8.852 9.397 1.00 91.25 147 LYS A C 1
ATOM 1183 O O . LYS A 1 147 ? 4.193 -9.517 10.105 1.00 91.25 147 LYS A O 1
ATOM 1188 N N . SER A 1 148 ? 5.586 -7.784 9.857 1.00 90.69 148 SER A N 1
ATOM 1189 C CA . SER A 1 148 ? 5.447 -7.295 11.237 1.00 90.69 148 SER A CA 1
ATOM 1190 C C . SER A 1 148 ? 4.221 -6.399 11.453 1.00 90.69 148 SER A C 1
ATOM 1192 O O . SER A 1 148 ? 3.807 -6.185 12.591 1.00 90.69 148 SER A O 1
ATOM 1194 N N . VAL A 1 149 ? 3.623 -5.871 10.377 1.00 92.31 149 VAL A N 1
ATOM 1195 C CA . VAL A 1 149 ? 2.503 -4.919 10.456 1.00 92.31 149 VAL A CA 1
ATOM 1196 C C . VAL A 1 149 ? 1.272 -5.448 11.205 1.00 92.31 149 VAL A C 1
ATOM 1198 O O . VAL A 1 149 ? 0.757 -4.675 12.013 1.00 92.31 149 VAL A O 1
ATOM 1201 N N . PRO A 1 150 ? 0.790 -6.696 11.014 1.00 94.75 150 PRO A N 1
ATOM 1202 C CA . PRO A 1 150 ? -0.372 -7.194 11.755 1.00 94.75 150 PRO A CA 1
ATOM 1203 C C . PRO A 1 150 ? -0.201 -7.043 13.276 1.00 94.75 150 PRO A C 1
ATOM 1205 O O . PRO A 1 150 ? -1.043 -6.437 13.942 1.00 94.75 150 PRO A O 1
ATOM 1208 N N . ASP A 1 151 ? 0.938 -7.503 13.800 1.00 94.38 151 ASP A N 1
ATOM 1209 C CA . ASP A 1 151 ? 1.260 -7.464 15.230 1.00 94.38 151 ASP A CA 1
ATOM 1210 C C . ASP A 1 151 ? 1.432 -6.022 15.734 1.00 94.38 151 ASP A C 1
ATOM 1212 O O . ASP A 1 151 ? 1.024 -5.676 16.846 1.00 94.38 151 ASP A O 1
ATOM 1216 N N . LEU A 1 152 ? 2.037 -5.151 14.917 1.00 94.44 152 LEU A N 1
ATOM 1217 C CA . LEU A 1 152 ? 2.210 -3.736 15.250 1.00 94.44 152 LEU A CA 1
ATOM 1218 C C . LEU A 1 152 ? 0.869 -3.001 15.323 1.00 94.44 152 LEU A C 1
ATOM 1220 O O . LEU A 1 152 ? 0.658 -2.231 16.262 1.00 94.44 152 LEU A O 1
ATOM 1224 N N . VAL A 1 153 ? -0.040 -3.250 14.375 1.00 94.94 153 VAL A N 1
ATOM 1225 C CA . VAL A 1 153 ? -1.393 -2.675 14.387 1.00 94.94 153 VAL A CA 1
ATOM 1226 C C . VAL A 1 153 ? -2.143 -3.138 15.629 1.00 94.94 153 VAL A C 1
ATOM 1228 O O . VAL A 1 153 ? -2.664 -2.298 16.360 1.00 94.94 153 VAL A O 1
ATOM 1231 N N . GLU A 1 154 ? -2.136 -4.441 15.926 1.00 95.25 154 GLU A N 1
ATOM 1232 C CA . GLU A 1 154 ? -2.783 -4.977 17.127 1.00 95.25 154 GLU A CA 1
ATOM 1233 C C . GLU A 1 154 ? -2.236 -4.317 18.401 1.00 95.25 154 GLU A C 1
ATOM 1235 O O . GLU A 1 154 ? -3.001 -3.858 19.256 1.00 95.25 154 GLU A O 1
ATOM 1240 N N . LYS A 1 155 ? -0.909 -4.201 18.514 1.00 96.38 155 LYS A N 1
ATOM 1241 C CA . LYS A 1 155 ? -0.255 -3.556 19.656 1.00 96.38 155 LYS A CA 1
ATOM 1242 C C . LYS A 1 155 ? -0.650 -2.085 19.804 1.00 96.38 155 LYS A C 1
ATOM 1244 O O . LYS A 1 155 ? -0.852 -1.628 20.928 1.00 96.38 155 LYS A O 1
ATOM 1249 N N . ILE A 1 156 ? -0.741 -1.337 18.704 1.00 95.69 156 ILE A N 1
ATOM 1250 C CA . ILE A 1 156 ? -1.109 0.085 18.728 1.00 95.69 156 ILE A CA 1
ATOM 1251 C C . ILE A 1 156 ? -2.585 0.257 19.085 1.00 95.69 156 ILE A C 1
ATOM 1253 O O . ILE A 1 156 ? -2.910 1.053 19.966 1.00 95.69 156 ILE A O 1
ATOM 1257 N N . CYS A 1 157 ? -3.483 -0.506 18.458 1.00 94.62 157 CYS A N 1
ATOM 1258 C CA . CYS A 1 157 ? -4.916 -0.435 18.741 1.00 94.62 157 CYS A CA 1
ATOM 1259 C C . CYS A 1 157 ? -5.215 -0.716 20.222 1.00 94.62 157 CYS A C 1
ATOM 1261 O O . CYS A 1 157 ? -6.023 -0.007 20.829 1.00 94.62 157 CYS A O 1
ATOM 1263 N N . ASN A 1 158 ? -4.487 -1.658 20.829 1.00 94.56 158 ASN A N 1
ATOM 1264 C CA . ASN A 1 158 ? -4.651 -2.066 22.225 1.00 94.56 158 ASN A CA 1
ATOM 1265 C C . ASN A 1 158 ? -3.802 -1.277 23.243 1.00 94.56 158 ASN A C 1
ATOM 1267 O O . ASN A 1 158 ? -3.824 -1.612 24.425 1.00 94.56 158 ASN A O 1
ATOM 1271 N N . SER A 1 159 ? -3.043 -0.254 22.832 1.00 96.75 159 SER A N 1
ATOM 1272 C CA . SER A 1 159 ? -2.210 0.514 23.770 1.00 96.75 159 SER A CA 1
ATOM 1273 C C . SER A 1 159 ? -3.027 1.480 24.642 1.00 96.75 159 SER A C 1
ATOM 1275 O O . SER A 1 159 ? -4.150 1.854 24.301 1.00 96.75 159 SER A O 1
ATOM 1277 N N . ASP A 1 160 ? -2.429 1.966 25.732 1.00 97.06 160 ASP A N 1
ATOM 1278 C CA . ASP A 1 160 ? -3.007 3.022 26.582 1.00 97.06 160 ASP A CA 1
ATOM 1279 C C . ASP A 1 160 ? -2.803 4.445 26.010 1.00 97.06 160 ASP A C 1
ATOM 1281 O O . ASP A 1 160 ? -3.114 5.441 26.664 1.00 97.06 160 ASP A O 1
ATOM 1285 N N . SER A 1 161 ? -2.247 4.570 24.798 1.00 97.00 161 SER A N 1
ATOM 1286 C CA . SER A 1 161 ? -2.008 5.862 24.144 1.00 97.00 161 SER A CA 1
ATOM 1287 C C . SER A 1 161 ? -3.316 6.573 23.785 1.00 97.00 161 SER A C 1
ATOM 1289 O O . SER A 1 161 ? -4.364 5.945 23.617 1.00 97.00 161 SER A O 1
ATOM 1291 N N . SER A 1 162 ? -3.254 7.896 23.605 1.00 96.62 162 SER A N 1
ATOM 1292 C CA . SER A 1 162 ? -4.407 8.642 23.100 1.00 96.62 162 SER A CA 1
ATOM 1293 C C . SER A 1 162 ? -4.782 8.166 21.692 1.00 96.62 162 SER A C 1
ATOM 1295 O O . SER A 1 162 ? -3.924 7.731 20.924 1.00 96.62 162 SER A O 1
ATOM 1297 N N . PHE A 1 163 ? -6.061 8.259 21.328 1.00 94.00 163 PHE A N 1
ATOM 1298 C CA . PHE A 1 163 ? -6.518 7.857 19.995 1.00 94.00 163 PHE A CA 1
ATOM 1299 C C . PHE A 1 163 ? -5.797 8.625 18.869 1.00 94.00 163 PHE A C 1
ATOM 1301 O O . PHE A 1 163 ? -5.446 8.045 17.844 1.00 94.00 163 PHE A O 1
ATOM 1308 N N . GLU A 1 164 ? -5.502 9.910 19.084 1.00 91.56 164 GLU A N 1
ATOM 1309 C CA . GLU A 1 164 ? -4.722 10.710 18.137 1.00 91.56 164 GLU A CA 1
ATOM 1310 C C . GLU A 1 164 ? -3.292 10.176 17.972 1.00 91.56 164 GLU A C 1
ATOM 1312 O O . GLU A 1 164 ? -2.810 10.071 16.845 1.00 91.56 164 GLU A O 1
ATOM 1317 N N . ASP A 1 165 ? -2.626 9.798 19.064 1.00 94.12 165 ASP A N 1
ATOM 1318 C CA . ASP A 1 165 ? -1.286 9.209 18.988 1.00 94.12 165 ASP A CA 1
ATOM 1319 C C . ASP A 1 165 ? -1.320 7.843 18.297 1.00 94.12 165 ASP A C 1
ATOM 1321 O O . ASP A 1 165 ? -0.440 7.538 17.495 1.00 94.12 165 ASP A O 1
ATOM 1325 N N . LYS A 1 166 ? -2.374 7.047 18.523 1.00 94.94 166 LYS A N 1
ATOM 1326 C CA . LYS A 1 166 ? -2.581 5.784 17.802 1.00 94.94 166 LYS A CA 1
ATOM 1327 C C . LYS A 1 166 ? -2.718 6.015 16.296 1.00 94.94 166 LYS A C 1
ATOM 1329 O O . LYS A 1 166 ? -1.993 5.375 15.539 1.00 94.94 166 LYS A O 1
ATOM 1334 N N . CYS A 1 167 ? -3.568 6.946 15.844 1.00 91.50 167 CYS A N 1
ATOM 1335 C CA . CYS A 1 167 ? -3.658 7.250 14.408 1.00 91.50 167 CYS A CA 1
ATOM 1336 C C . CYS A 1 167 ? -2.333 7.796 13.848 1.00 91.50 167 CYS A C 1
ATOM 1338 O O . CYS A 1 167 ? -1.991 7.461 12.718 1.00 91.50 167 CYS A O 1
ATOM 1340 N N . LYS A 1 168 ? -1.561 8.589 14.608 1.00 89.06 168 LYS A N 1
ATOM 1341 C CA . LYS A 1 168 ? -0.227 9.053 14.178 1.00 89.06 168 LYS A CA 1
ATOM 1342 C C . LYS A 1 168 ? 0.746 7.898 13.962 1.00 89.06 168 LYS A C 1
ATOM 1344 O O . LYS A 1 168 ? 1.454 7.889 12.960 1.00 89.06 168 LYS A O 1
ATOM 1349 N N . GLU A 1 169 ? 0.793 6.930 14.876 1.00 89.88 169 GLU A N 1
ATOM 1350 C CA . GLU A 1 169 ? 1.650 5.749 14.715 1.00 89.88 169 GLU A CA 1
ATOM 1351 C C . GLU A 1 169 ? 1.184 4.856 13.557 1.00 89.88 169 GLU A C 1
ATOM 1353 O O . GLU A 1 169 ? 2.014 4.380 12.784 1.00 89.88 169 GLU A O 1
ATOM 1358 N N . LEU A 1 170 ? -0.130 4.679 13.382 1.00 91.00 170 LEU A N 1
ATOM 1359 C CA . LEU A 1 170 ? -0.694 3.941 12.248 1.00 91.00 170 LEU A CA 1
ATOM 1360 C C . LEU A 1 170 ? -0.392 4.629 10.905 1.00 91.00 170 LEU A C 1
ATOM 1362 O O . LEU A 1 170 ? -0.059 3.953 9.935 1.00 91.00 170 LEU A O 1
ATOM 1366 N N . ASP A 1 171 ? -0.442 5.963 10.833 1.00 86.38 171 ASP A N 1
ATOM 1367 C CA . ASP A 1 171 ? -0.159 6.716 9.601 1.00 86.38 171 ASP A CA 1
ATOM 1368 C C . ASP A 1 171 ? 1.277 6.510 9.095 1.00 86.38 171 ASP A C 1
ATOM 1370 O O . ASP A 1 171 ? 1.496 6.419 7.889 1.00 86.38 171 ASP A O 1
ATOM 1374 N N . LYS A 1 172 ? 2.253 6.332 9.998 1.00 84.44 172 LYS A N 1
ATOM 1375 C CA . LYS A 1 172 ? 3.653 6.041 9.622 1.00 84.44 172 LYS A CA 1
ATOM 1376 C C . LYS A 1 172 ? 3.805 4.744 8.827 1.00 84.44 172 LYS A C 1
ATOM 1378 O O . LYS A 1 172 ? 4.762 4.600 8.069 1.00 84.44 172 LYS A O 1
ATOM 1383 N N . MET A 1 173 ? 2.882 3.809 9.028 1.00 87.75 173 MET A N 1
ATOM 1384 C CA . MET A 1 173 ? 2.859 2.498 8.380 1.00 87.75 173 MET A CA 1
ATOM 1385 C C . MET A 1 173 ? 2.011 2.496 7.095 1.00 87.75 173 MET A C 1
ATOM 1387 O O . MET A 1 173 ? 1.948 1.483 6.396 1.00 87.75 173 MET A O 1
ATOM 1391 N N . GLY A 1 174 ? 1.365 3.623 6.77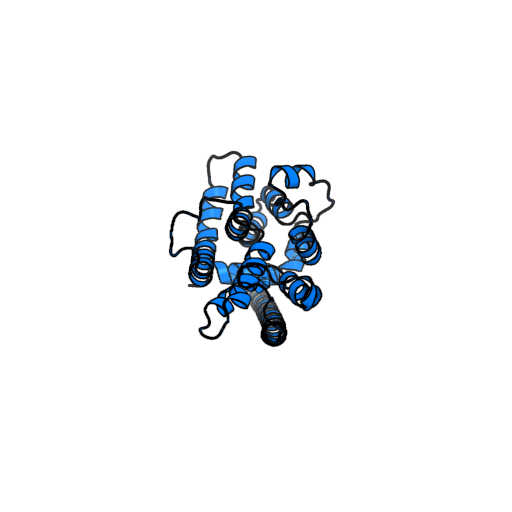3 1.00 87.88 174 GLY A N 1
ATOM 1392 C CA . GLY A 1 174 ? 0.628 3.835 5.534 1.00 87.88 174 GLY A CA 1
ATOM 1393 C C . GLY A 1 174 ? -0.470 2.800 5.268 1.00 87.88 174 GLY A C 1
ATOM 1394 O O . GLY A 1 174 ? -1.150 2.307 6.175 1.00 87.88 174 GLY A O 1
ATOM 1395 N N . MET A 1 175 ? -0.615 2.445 3.991 1.00 89.88 175 MET A N 1
ATOM 1396 C CA . MET A 1 175 ? -1.640 1.531 3.470 1.00 89.88 175 MET A CA 1
ATOM 1397 C C . MET A 1 175 ? -1.538 0.114 4.042 1.00 89.88 175 MET A C 1
ATOM 1399 O O . MET A 1 175 ? -2.529 -0.611 4.033 1.00 89.88 175 MET A O 1
ATOM 1403 N N . LEU A 1 176 ? -0.373 -0.289 4.569 1.00 91.69 176 LEU A N 1
ATOM 1404 C CA . LEU A 1 176 ? -0.180 -1.630 5.134 1.00 91.69 176 LEU A CA 1
ATOM 1405 C C . LEU A 1 176 ? -1.099 -1.900 6.332 1.00 91.69 176 LEU A C 1
ATOM 1407 O O . LEU A 1 176 ? -1.424 -3.052 6.608 1.00 91.69 176 LEU A O 1
ATOM 1411 N N . THR A 1 177 ? -1.528 -0.854 7.038 1.00 92.94 177 THR A N 1
ATOM 1412 C CA . THR A 1 177 ? -2.392 -0.986 8.222 1.00 92.94 177 THR A CA 1
ATOM 1413 C C . THR A 1 177 ? -3.862 -1.164 7.881 1.00 92.94 177 THR A C 1
ATOM 1415 O O . THR A 1 177 ? -4.594 -1.789 8.650 1.00 92.94 177 THR A O 1
ATOM 1418 N N . ILE A 1 178 ? -4.298 -0.638 6.733 1.00 94.44 178 ILE A N 1
ATOM 1419 C CA . ILE A 1 178 ? -5.715 -0.526 6.388 1.00 94.44 178 ILE A CA 1
ATOM 1420 C C . ILE A 1 178 ? -6.416 -1.884 6.426 1.00 94.44 178 ILE A C 1
ATOM 1422 O O . ILE A 1 178 ? -7.453 -1.956 7.082 1.00 94.44 178 ILE A O 1
ATOM 1426 N N . PRO A 1 179 ? -5.883 -2.980 5.842 1.00 95.56 179 PRO A N 1
ATOM 1427 C CA . PRO A 1 179 ? -6.585 -4.261 5.880 1.00 95.56 179 PRO A CA 1
ATOM 1428 C C . PRO A 1 179 ? -6.888 -4.765 7.301 1.00 95.56 179 PRO A C 1
ATOM 1430 O O . PRO A 1 179 ? -7.901 -5.425 7.512 1.00 95.56 179 PRO A O 1
ATOM 1433 N N . PHE A 1 180 ? -6.046 -4.428 8.281 1.00 96.38 180 PHE A N 1
ATOM 1434 C CA . PHE A 1 180 ? -6.220 -4.809 9.687 1.00 96.38 180 PHE A CA 1
ATOM 1435 C C . PHE A 1 180 ? -7.157 -3.850 10.440 1.00 96.38 180 PHE A C 1
ATOM 1437 O O . PHE A 1 180 ? -7.922 -4.269 11.312 1.00 96.38 180 PHE A O 1
ATOM 1444 N N . LEU A 1 181 ? -7.165 -2.567 10.066 1.00 95.94 181 LEU A N 1
ATOM 1445 C CA . LEU A 1 181 ? -8.155 -1.606 10.558 1.00 95.94 181 LEU A CA 1
ATOM 1446 C C . LEU A 1 181 ? -9.562 -1.929 10.041 1.00 95.94 181 LEU A C 1
ATOM 1448 O O . LEU A 1 181 ? -10.515 -1.830 10.812 1.00 95.94 181 LEU A O 1
ATOM 1452 N N . VAL A 1 182 ? -9.700 -2.393 8.792 1.00 95.38 182 VAL A N 1
ATOM 1453 C CA . VAL A 1 182 ? -10.988 -2.846 8.239 1.00 95.38 182 VAL A CA 1
ATOM 1454 C C . VAL A 1 182 ? -11.585 -3.963 9.089 1.00 95.38 182 VAL A C 1
ATOM 1456 O O . VAL A 1 182 ? -12.741 -3.853 9.487 1.00 95.38 182 VAL A O 1
ATOM 1459 N N . GLU A 1 183 ? -10.806 -4.979 9.475 1.00 93.31 183 GLU A N 1
ATOM 1460 C CA . GLU A 1 183 ? -11.313 -6.031 10.371 1.00 93.31 183 GLU A CA 1
ATOM 1461 C C . GLU A 1 183 ? -11.804 -5.482 11.715 1.00 93.31 183 GLU A C 1
ATOM 1463 O O . GLU A 1 183 ? -12.727 -6.019 12.328 1.00 93.31 183 GLU A O 1
ATOM 1468 N N . THR A 1 184 ? -11.143 -4.440 12.212 1.00 92.31 184 THR A N 1
ATOM 1469 C CA . THR A 1 184 ? -11.463 -3.821 13.498 1.00 92.31 184 THR A CA 1
ATOM 1470 C C . THR A 1 184 ? -12.775 -3.030 13.400 1.00 92.31 184 THR A C 1
ATOM 1472 O O . THR A 1 184 ? -13.633 -3.136 14.280 1.00 92.31 184 THR A O 1
ATOM 1475 N N . ILE A 1 185 ? -12.997 -2.342 12.276 1.00 93.56 185 ILE A N 1
ATOM 1476 C CA . ILE A 1 185 ? -14.254 -1.655 11.943 1.00 93.56 185 ILE A CA 1
ATOM 1477 C C . ILE A 1 185 ? -15.396 -2.659 11.740 1.00 93.56 185 ILE A C 1
ATOM 1479 O O . ILE A 1 185 ? -16.487 -2.460 12.272 1.00 93.56 185 ILE A O 1
ATOM 1483 N N . GLU A 1 186 ? -15.150 -3.771 11.043 1.00 90.56 186 GLU A N 1
ATOM 1484 C CA . GLU A 1 186 ? -16.128 -4.855 10.854 1.00 90.56 186 GLU A CA 1
ATOM 1485 C C . GLU A 1 186 ? -16.549 -5.507 12.184 1.00 90.56 186 GLU A C 1
ATOM 1487 O O . GLU A 1 186 ? -17.680 -5.977 12.317 1.00 90.56 186 GLU A O 1
ATOM 1492 N N . LYS A 1 187 ? -15.675 -5.479 13.201 1.00 91.00 187 LYS A N 1
ATOM 1493 C CA . LYS A 1 187 ? -15.974 -5.897 14.586 1.00 91.00 187 LYS A CA 1
ATOM 1494 C C . LYS A 1 187 ? -16.733 -4.834 15.398 1.00 91.00 187 LYS A C 1
ATOM 1496 O O . LYS A 1 187 ? -17.027 -5.067 16.569 1.00 91.00 187 LYS A O 1
ATOM 1501 N N . GLY A 1 188 ? -17.077 -3.697 14.793 1.00 91.75 188 GLY A N 1
ATOM 1502 C CA . GLY A 1 188 ? -17.921 -2.652 15.378 1.00 91.75 188 GLY A CA 1
ATOM 1503 C C . GLY A 1 188 ? -17.176 -1.434 15.927 1.00 91.75 188 GLY A C 1
ATOM 1504 O O . GLY A 1 188 ? -17.821 -0.566 16.510 1.00 91.75 188 GLY A O 1
ATOM 1505 N N . GLN A 1 189 ? -15.857 -1.340 15.743 1.00 92.00 189 GLN A N 1
ATOM 1506 C CA . GLN A 1 189 ? -15.061 -0.190 16.189 1.00 92.00 189 GLN A CA 1
ATOM 1507 C C . GLN A 1 189 ? -14.955 0.858 15.069 1.00 92.00 189 GLN A C 1
ATOM 1509 O O . GLN A 1 189 ? -13.924 1.003 14.408 1.00 92.00 189 GLN A O 1
ATOM 1514 N N . SER A 1 190 ? -16.056 1.560 14.792 1.00 92.44 190 SER A N 1
ATOM 1515 C CA . SER A 1 190 ? -16.138 2.541 13.696 1.00 92.44 190 SER A CA 1
ATOM 1516 C C . SER A 1 190 ? -15.234 3.764 13.880 1.00 92.44 190 SER A C 1
ATOM 1518 O O . SER A 1 190 ? -14.991 4.491 12.924 1.00 92.44 190 SER A O 1
ATOM 1520 N N . GLU A 1 191 ? -14.721 4.016 15.085 1.00 92.00 191 GLU A N 1
ATOM 1521 C CA . GLU A 1 191 ? -13.787 5.112 15.354 1.00 92.00 191 GLU A CA 1
ATOM 1522 C C . GLU A 1 191 ? -12.530 5.047 14.475 1.00 92.00 191 GLU A C 1
ATOM 1524 O O . GLU A 1 191 ? -11.987 6.088 14.116 1.00 92.00 191 GLU A O 1
ATOM 1529 N N . TRP A 1 192 ? -12.109 3.850 14.050 1.00 93.88 192 TRP A N 1
ATOM 1530 C CA . TRP A 1 192 ? -10.934 3.654 13.196 1.00 93.88 192 TRP A CA 1
ATOM 1531 C C . TRP A 1 192 ? -11.124 4.123 11.748 1.00 93.88 192 TRP A C 1
ATOM 1533 O O . TRP A 1 192 ? -10.130 4.284 11.035 1.00 93.88 192 TRP A O 1
ATOM 1543 N N . GLU A 1 193 ? -12.360 4.413 11.315 1.00 91.38 193 GLU A N 1
ATOM 1544 C CA . GLU A 1 193 ? -12.650 4.964 9.982 1.00 91.38 193 GLU A CA 1
ATOM 1545 C C . GLU A 1 193 ? -11.852 6.253 9.714 1.00 91.38 193 GLU A C 1
ATOM 1547 O O . GLU A 1 193 ? -11.421 6.498 8.587 1.00 91.38 193 GLU A O 1
ATOM 1552 N N . VAL A 1 194 ? -11.582 7.053 10.752 1.00 88.88 194 VAL A N 1
ATOM 1553 C CA . VAL A 1 194 ? -10.787 8.282 10.620 1.00 88.88 194 VAL A CA 1
ATOM 1554 C C . VAL A 1 194 ? -9.321 8.010 10.285 1.00 88.88 194 VAL A C 1
ATOM 1556 O O . VAL A 1 194 ? -8.752 8.757 9.492 1.00 88.88 194 VAL A O 1
ATOM 1559 N N . CYS A 1 195 ? -8.706 6.945 10.819 1.00 89.19 195 CYS A N 1
ATOM 1560 C CA . CYS A 1 195 ? -7.323 6.630 10.466 1.00 89.19 195 CYS A CA 1
ATOM 1561 C C . CYS A 1 195 ? -7.249 6.144 9.003 1.00 89.19 195 CYS A C 1
ATOM 1563 O O . CYS A 1 195 ? -6.345 6.565 8.285 1.00 89.19 195 CYS A O 1
ATOM 1565 N N . ILE A 1 196 ? -8.235 5.357 8.532 1.00 89.19 196 ILE A N 1
ATOM 1566 C CA . ILE A 1 196 ? -8.331 4.978 7.109 1.00 89.19 196 ILE A CA 1
ATOM 1567 C C . ILE A 1 196 ? -8.475 6.231 6.254 1.00 89.19 196 ILE A C 1
ATOM 1569 O O . ILE A 1 196 ? -7.678 6.425 5.347 1.00 89.19 196 ILE A O 1
ATOM 1573 N N . LYS A 1 197 ? -9.420 7.121 6.582 1.00 85.62 197 LYS A N 1
ATOM 1574 C CA . LYS A 1 197 ? -9.605 8.386 5.863 1.00 85.62 197 LYS A CA 1
ATOM 1575 C C . LYS A 1 197 ? -8.292 9.161 5.759 1.00 85.62 197 LYS A C 1
ATOM 1577 O O . LYS A 1 197 ? -7.917 9.555 4.665 1.00 85.62 197 LYS A O 1
ATOM 1582 N N . LEU A 1 198 ? -7.564 9.336 6.864 1.00 80.75 198 LEU A N 1
ATOM 1583 C CA . LEU A 1 198 ? -6.273 10.035 6.877 1.00 80.75 198 LEU A CA 1
ATOM 1584 C C . LEU A 1 198 ? -5.242 9.390 5.940 1.00 80.75 198 LEU A C 1
ATOM 1586 O O . LEU A 1 198 ? -4.554 10.098 5.207 1.00 80.75 198 LEU A O 1
ATOM 1590 N N . GLN A 1 199 ? -5.168 8.062 5.924 1.00 81.88 199 GLN A N 1
ATOM 1591 C CA . GLN A 1 199 ? -4.259 7.318 5.052 1.00 81.88 199 GLN A CA 1
ATOM 1592 C C . GLN A 1 199 ? -4.704 7.353 3.583 1.00 81.88 199 GLN A C 1
ATOM 1594 O O . GLN A 1 199 ? -3.864 7.325 2.688 1.00 81.88 199 GLN A O 1
ATOM 1599 N N . THR A 1 200 ? -6.008 7.468 3.318 1.00 77.50 200 THR A N 1
ATOM 1600 C CA . THR A 1 200 ? -6.594 7.447 1.971 1.00 77.50 200 THR A CA 1
ATOM 1601 C C . THR A 1 200 ? -6.923 8.822 1.397 1.00 77.50 200 THR A C 1
ATOM 1603 O O . THR A 1 200 ? -7.425 8.848 0.279 1.00 77.50 200 THR A O 1
ATOM 1606 N N . LEU A 1 201 ? -6.650 9.935 2.106 1.00 62.62 201 LEU A N 1
ATOM 1607 C CA . LEU A 1 201 ? -7.079 11.336 1.863 1.00 62.62 201 LEU A CA 1
ATOM 1608 C C . LEU A 1 201 ? -6.671 11.973 0.501 1.00 62.62 201 LEU A C 1
ATOM 1610 O O . LEU A 1 201 ? -6.231 13.117 0.417 1.00 62.62 201 LEU A O 1
ATOM 1614 N N . GLY A 1 202 ? -6.877 11.269 -0.608 1.00 52.41 202 GLY A N 1
ATOM 1615 C CA . GLY A 1 202 ? -6.947 11.828 -1.957 1.00 52.41 202 GLY A CA 1
ATOM 1616 C C . GLY A 1 202 ? -5.689 11.683 -2.801 1.00 52.41 202 GLY A C 1
ATOM 1617 O O . GLY A 1 202 ? -5.608 12.260 -3.888 1.00 52.41 202 GLY A O 1
ATOM 1618 N N . MET A 1 203 ? -4.712 10.896 -2.364 1.00 56.12 203 MET A N 1
ATOM 1619 C CA . MET A 1 203 ? -3.591 10.540 -3.223 1.00 56.12 203 MET A CA 1
ATOM 1620 C C . MET A 1 203 ? -3.985 9.347 -4.104 1.00 56.12 203 MET A C 1
ATOM 1622 O O . MET A 1 203 ? -3.449 8.244 -3.982 1.00 56.12 203 MET A O 1
ATOM 1626 N N . GLU A 1 204 ? -4.940 9.604 -5.006 1.00 58.62 204 GLU A N 1
ATOM 1627 C CA . GLU A 1 204 ? -5.161 8.775 -6.188 1.00 58.62 204 GLU A CA 1
ATOM 1628 C C . GLU A 1 204 ? -3.806 8.500 -6.852 1.00 58.62 204 GLU A C 1
ATOM 1630 O O . GLU A 1 204 ? -2.920 9.368 -6.820 1.00 58.62 204 GLU A O 1
ATOM 1635 N N . PRO A 1 205 ? -3.605 7.319 -7.455 1.00 60.88 205 PRO A N 1
ATOM 1636 C CA . PRO A 1 205 ? -2.335 6.957 -8.073 1.00 60.88 205 PRO A CA 1
ATOM 1637 C C . PRO A 1 205 ? -1.710 8.053 -8.955 1.00 60.88 205 PRO A C 1
ATOM 1639 O O . PRO A 1 205 ? -0.506 8.301 -8.889 1.00 60.88 205 PRO A O 1
ATOM 1642 N N . ASP A 1 206 ? -2.543 8.786 -9.691 1.00 59.69 206 ASP A N 1
ATOM 1643 C CA . ASP A 1 206 ? -2.130 9.887 -10.559 1.00 59.69 206 ASP A CA 1
ATOM 1644 C C . ASP A 1 206 ? -1.750 11.181 -9.818 1.00 59.69 206 ASP A C 1
ATOM 1646 O O . ASP A 1 206 ? -0.825 11.881 -10.241 1.00 59.69 206 ASP A O 1
ATOM 1650 N N . ASN A 1 207 ? -2.412 11.486 -8.699 1.00 60.06 207 ASN A N 1
ATOM 1651 C CA . ASN A 1 207 ? -2.064 12.619 -7.837 1.00 60.06 207 ASN A CA 1
ATOM 1652 C C . ASN A 1 207 ? -0.750 12.344 -7.092 1.00 60.06 207 ASN A C 1
ATOM 1654 O O . ASN A 1 207 ? 0.066 13.249 -6.926 1.00 60.06 207 ASN A O 1
ATOM 1658 N N . ARG A 1 208 ? -0.500 11.081 -6.709 1.00 59.69 208 ARG A N 1
ATOM 1659 C CA . ARG A 1 208 ? 0.777 10.635 -6.117 1.00 59.69 208 ARG A CA 1
ATOM 1660 C C . ARG A 1 208 ? 1.941 10.849 -7.062 1.00 59.69 208 ARG A C 1
ATOM 1662 O O . ARG A 1 208 ? 2.968 11.389 -6.656 1.00 59.69 208 ARG A O 1
ATOM 1669 N N . TYR A 1 209 ? 1.750 10.459 -8.322 1.00 61.94 209 TYR A N 1
ATOM 1670 C CA . TYR A 1 209 ? 2.733 10.686 -9.370 1.00 61.94 209 TYR A CA 1
ATOM 1671 C C . TYR A 1 209 ? 3.062 12.177 -9.501 1.00 61.94 209 TYR A C 1
ATOM 1673 O O . TYR A 1 209 ? 4.226 12.549 -9.508 1.00 61.94 209 TYR A O 1
ATOM 1681 N N . GLN A 1 210 ? 2.053 13.051 -9.547 1.00 60.66 210 GLN A N 1
ATOM 1682 C CA . GLN A 1 210 ? 2.278 14.500 -9.648 1.00 60.66 210 GLN A CA 1
ATOM 1683 C C . GLN A 1 210 ? 2.988 15.077 -8.417 1.00 60.66 210 GLN A C 1
ATOM 1685 O O . GLN A 1 210 ? 3.863 15.928 -8.560 1.00 60.66 210 GLN A O 1
ATOM 1690 N N . TYR A 1 211 ? 2.647 14.602 -7.218 1.00 60.06 211 TYR A N 1
ATOM 1691 C CA . TYR A 1 211 ? 3.213 15.107 -5.970 1.00 60.06 211 TYR A CA 1
ATOM 1692 C C . TYR A 1 211 ? 4.702 14.780 -5.811 1.00 60.06 211 TYR A C 1
ATOM 1694 O O . TYR A 1 211 ? 5.486 15.651 -5.435 1.00 60.06 211 TYR A O 1
ATOM 1702 N N . LEU A 1 212 ? 5.096 13.561 -6.191 1.00 56.59 212 LEU A N 1
ATOM 1703 C CA . LEU A 1 212 ? 6.482 13.086 -6.244 1.00 56.59 212 LEU A CA 1
ATOM 1704 C C . LEU A 1 212 ? 7.411 14.004 -7.067 1.00 56.59 212 LEU A C 1
ATOM 1706 O O . LEU A 1 212 ? 8.598 14.106 -6.765 1.00 56.59 212 LEU A O 1
ATOM 1710 N N . PHE A 1 213 ? 6.877 14.697 -8.077 1.00 57.69 213 PHE A N 1
ATOM 1711 C CA . PHE A 1 213 ? 7.654 15.570 -8.966 1.00 57.69 213 PHE A CA 1
ATOM 1712 C C . PHE A 1 213 ? 7.333 17.059 -8.808 1.00 57.69 213 PHE A C 1
ATOM 1714 O O . PHE A 1 213 ? 7.822 17.880 -9.585 1.00 57.69 213 PHE A O 1
ATOM 1721 N N . SER A 1 214 ? 6.532 17.417 -7.805 1.00 59.00 214 SER A N 1
ATOM 1722 C CA . SER A 1 214 ? 6.290 18.811 -7.447 1.00 59.00 214 SER A CA 1
ATOM 1723 C C . SER A 1 214 ? 7.517 19.418 -6.753 1.00 59.00 214 SER A C 1
ATOM 1725 O O . SER A 1 214 ? 8.248 18.730 -6.038 1.00 59.00 214 SER A O 1
ATOM 1727 N N . GLU A 1 215 ? 7.742 20.725 -6.928 1.00 48.34 215 GLU A N 1
ATOM 1728 C CA . GLU A 1 215 ? 8.794 21.452 -6.193 1.00 48.34 215 GLU A CA 1
ATOM 1729 C C . GLU A 1 215 ? 8.577 21.424 -4.673 1.00 48.34 215 GLU A C 1
ATOM 1731 O O . GLU A 1 215 ? 9.521 21.631 -3.912 1.00 48.34 215 GLU A O 1
ATOM 1736 N N . GLU A 1 216 ? 7.353 21.126 -4.225 1.00 52.91 216 GLU A N 1
ATOM 1737 C CA . GLU A 1 216 ? 7.018 21.065 -2.809 1.00 52.91 216 GLU A CA 1
ATOM 1738 C C . GLU A 1 216 ? 7.658 19.882 -2.083 1.00 52.91 216 GLU A C 1
ATOM 1740 O O . GLU A 1 216 ? 7.780 20.009 -0.870 1.00 52.91 216 GLU A O 1
ATOM 1745 N N . LYS A 1 217 ? 8.093 18.808 -2.780 1.00 52.75 217 LYS A N 1
ATOM 1746 C CA . LYS A 1 217 ? 8.867 17.612 -2.329 1.00 52.75 217 LYS A CA 1
ATOM 1747 C C . LYS A 1 217 ? 8.583 17.006 -0.941 1.00 52.75 217 LYS A C 1
ATOM 1749 O O . LYS A 1 217 ? 9.221 16.040 -0.547 1.00 52.75 217 LYS A O 1
ATOM 1754 N N . ARG A 1 218 ? 7.645 17.526 -0.168 1.00 52.84 218 ARG A N 1
ATOM 1755 C CA . ARG A 1 218 ? 7.415 17.172 1.225 1.00 52.84 218 ARG A CA 1
ATOM 1756 C C . ARG A 1 218 ? 6.228 16.260 1.253 1.00 52.84 218 ARG A C 1
ATOM 1758 O O . ARG A 1 218 ? 5.164 16.671 0.836 1.00 52.84 218 ARG A O 1
ATOM 1765 N N . LEU A 1 219 ? 6.384 15.046 1.758 1.00 56.28 219 LEU A N 1
ATOM 1766 C CA . LEU A 1 219 ? 5.233 14.211 2.078 1.00 56.28 219 LEU A CA 1
ATOM 1767 C C . LEU A 1 219 ? 4.246 14.991 2.946 1.00 56.28 219 LEU A C 1
ATOM 1769 O O . LEU A 1 219 ? 4.648 15.670 3.889 1.00 56.28 219 LEU A O 1
ATOM 1773 N N . ILE A 1 220 ? 2.960 14.870 2.619 1.00 61.91 220 ILE A N 1
ATOM 1774 C CA . ILE A 1 220 ? 1.892 15.390 3.466 1.00 61.91 220 ILE A CA 1
ATOM 1775 C C . ILE A 1 220 ? 1.980 14.617 4.784 1.00 61.91 220 ILE A C 1
ATOM 1777 O O . ILE A 1 220 ? 1.653 13.428 4.830 1.00 61.91 220 ILE A O 1
ATOM 1781 N N . ASP A 1 221 ? 2.478 15.271 5.829 1.00 67.75 221 ASP A N 1
ATOM 1782 C CA . ASP A 1 221 ? 2.553 14.667 7.151 1.00 67.75 221 ASP A CA 1
ATOM 1783 C C . ASP A 1 221 ? 1.154 14.517 7.766 1.00 67.75 221 ASP A C 1
ATOM 1785 O O . ASP A 1 221 ? 0.149 15.009 7.241 1.00 67.75 221 ASP A O 1
ATOM 1789 N N . TYR A 1 222 ? 1.082 13.823 8.899 1.00 73.94 222 TYR A N 1
ATOM 1790 C CA . TYR A 1 222 ? -0.170 13.606 9.615 1.00 73.94 222 TYR A CA 1
ATOM 1791 C C . TYR A 1 222 ? -0.953 14.906 9.877 1.00 73.94 222 TYR A C 1
ATOM 1793 O O . TYR A 1 222 ? -2.175 14.926 9.730 1.00 73.94 222 TYR A O 1
ATOM 1801 N N . ASN A 1 223 ? -0.277 15.996 10.256 1.00 74.31 223 ASN A N 1
ATOM 1802 C CA . ASN A 1 223 ? -0.944 17.257 10.580 1.00 74.31 223 ASN A CA 1
ATOM 1803 C C . ASN A 1 223 ? -1.511 17.902 9.315 1.00 74.31 223 ASN A C 1
ATOM 1805 O O . ASN A 1 223 ? -2.669 18.310 9.306 1.00 74.31 223 ASN A O 1
ATOM 1809 N N . MET A 1 224 ? -0.746 17.899 8.223 1.00 72.81 224 MET A N 1
ATOM 1810 C CA . MET A 1 224 ? -1.204 18.395 6.927 1.00 72.81 224 MET A CA 1
ATOM 1811 C C . MET A 1 224 ? -2.374 17.563 6.374 1.00 72.81 224 MET A C 1
ATOM 1813 O O . MET A 1 224 ? -3.304 18.124 5.797 1.00 72.81 224 MET A O 1
ATOM 1817 N N . LYS A 1 225 ? -2.371 16.232 6.559 1.00 76.38 225 LYS A N 1
ATOM 1818 C CA . LYS A 1 225 ? -3.510 15.360 6.208 1.00 76.38 225 LYS A CA 1
ATOM 1819 C C . LYS A 1 225 ? -4.739 15.728 7.038 1.00 76.38 225 LYS A C 1
ATOM 1821 O O . LYS A 1 225 ? -5.814 15.932 6.486 1.00 76.38 225 LYS A O 1
ATOM 1826 N N . LYS A 1 226 ? -4.571 15.874 8.355 1.00 76.31 226 LYS A N 1
ATOM 1827 C CA . LYS A 1 226 ? -5.638 16.246 9.294 1.00 76.31 226 LYS A CA 1
ATOM 1828 C C . LYS A 1 226 ? -6.262 17.603 8.955 1.00 76.31 226 LYS A C 1
ATOM 1830 O O . LYS A 1 226 ? -7.480 17.720 8.988 1.00 76.31 226 LYS A O 1
ATOM 1835 N N . GLU A 1 227 ? -5.456 18.599 8.593 1.00 73.75 227 GLU A N 1
ATOM 1836 C CA . GLU A 1 227 ? -5.925 19.929 8.174 1.00 73.75 227 GLU A CA 1
ATOM 1837 C C . GLU A 1 227 ? -6.699 19.899 6.850 1.00 73.75 227 GLU A C 1
ATOM 1839 O O . GLU A 1 227 ? -7.652 20.651 6.678 1.00 73.75 227 GLU A O 1
ATOM 1844 N N . ARG A 1 228 ? -6.332 19.001 5.926 1.00 68.81 228 ARG A N 1
ATOM 1845 C CA . ARG A 1 228 ? -7.020 18.802 4.635 1.00 68.81 228 ARG A CA 1
ATOM 1846 C C . ARG A 1 228 ? -8.262 17.916 4.734 1.00 68.81 228 ARG A C 1
ATOM 1848 O O . ARG A 1 228 ? -8.914 17.656 3.722 1.00 68.81 228 ARG A O 1
ATOM 1855 N N . MET A 1 229 ? -8.582 17.412 5.922 1.00 71.69 229 MET A N 1
ATOM 1856 C CA . MET A 1 229 ? -9.680 16.480 6.148 1.00 71.69 229 MET A CA 1
ATOM 1857 C C . MET A 1 229 ? -11.042 17.197 6.133 1.00 71.69 229 MET A C 1
ATOM 1859 O O . MET A 1 229 ? -11.744 17.238 7.137 1.00 71.69 229 MET A O 1
ATOM 1863 N N . GLU A 1 230 ? -11.436 17.735 4.979 1.00 61.88 230 GLU A N 1
ATOM 1864 C CA . GLU A 1 230 ? -12.732 18.408 4.771 1.00 61.88 230 GLU A CA 1
ATOM 1865 C C . GLU A 1 230 ? -13.731 17.568 3.952 1.00 61.88 230 GLU A C 1
ATOM 1867 O O . GLU A 1 230 ? -14.823 18.024 3.637 1.00 61.88 230 GLU A O 1
ATOM 1872 N N . SER A 1 231 ? -13.388 16.331 3.583 1.00 59.59 231 SER A N 1
ATOM 1873 C CA . SER A 1 231 ? -14.115 15.618 2.526 1.00 59.59 231 SER A CA 1
ATOM 1874 C C . SER A 1 231 ? -15.363 14.856 2.983 1.00 59.59 231 SER A C 1
ATOM 1876 O O . SER A 1 231 ? -15.367 14.213 4.037 1.00 59.59 231 SER A O 1
ATOM 1878 N N . ASP A 1 232 ? -16.347 14.775 2.084 1.00 70.50 232 ASP A N 1
ATOM 1879 C CA . ASP A 1 232 ? -17.458 13.806 2.073 1.00 70.50 232 ASP A CA 1
ATOM 1880 C C . ASP A 1 232 ? -16.981 12.353 1.811 1.00 70.50 232 ASP A C 1
ATOM 1882 O O . ASP A 1 232 ? -17.734 11.517 1.317 1.00 70.50 232 ASP A O 1
ATOM 1886 N N . PHE A 1 233 ? -15.708 12.033 2.095 1.00 78.75 233 PHE A N 1
ATOM 1887 C CA . PHE A 1 233 ? -15.118 10.722 1.820 1.00 78.75 233 PHE A CA 1
ATOM 1888 C C . PHE A 1 233 ? -15.830 9.626 2.610 1.00 78.75 233 PHE A C 1
ATOM 1890 O O . PHE A 1 233 ? -15.770 9.577 3.844 1.00 78.75 233 PHE A O 1
ATOM 1897 N N . ASN A 1 234 ? -16.468 8.732 1.865 1.00 87.00 234 ASN A N 1
ATOM 1898 C CA . ASN A 1 234 ? -17.192 7.596 2.393 1.00 87.00 234 ASN A CA 1
ATOM 1899 C C . ASN A 1 234 ? -16.247 6.399 2.539 1.00 87.00 234 ASN A C 1
ATOM 1901 O O . ASN A 1 234 ? -16.004 5.651 1.595 1.00 87.00 234 ASN A O 1
ATOM 1905 N N . VAL A 1 235 ? -15.725 6.211 3.753 1.00 88.38 235 VAL A N 1
ATOM 1906 C CA . VAL A 1 235 ? -14.777 5.131 4.074 1.00 88.38 235 VAL A CA 1
ATOM 1907 C C . VAL A 1 235 ? -15.352 3.755 3.730 1.00 88.38 235 VAL A C 1
ATOM 1909 O O . VAL A 1 235 ? -14.633 2.899 3.227 1.00 88.38 235 VAL A O 1
ATOM 1912 N N . LYS A 1 236 ? -16.651 3.539 3.959 1.00 90.25 236 LYS A N 1
ATOM 1913 C CA . LYS A 1 236 ? -17.298 2.241 3.716 1.00 90.25 236 LYS A CA 1
ATOM 1914 C C . LYS A 1 236 ? -17.391 1.912 2.234 1.00 90.25 236 LYS A C 1
ATOM 1916 O O . LYS A 1 236 ? -17.126 0.781 1.849 1.00 90.25 236 LYS A O 1
ATOM 1921 N N . GLU A 1 237 ? -17.755 2.898 1.422 1.00 90.56 237 GLU A N 1
ATOM 1922 C CA . GLU A 1 237 ? -17.791 2.763 -0.036 1.00 90.56 237 GLU A CA 1
ATOM 1923 C C . GLU A 1 237 ? -16.391 2.510 -0.590 1.00 90.56 237 GLU A C 1
ATOM 1925 O O . GLU A 1 237 ? -16.203 1.552 -1.330 1.00 90.56 237 GLU A O 1
ATOM 1930 N N . TRP A 1 238 ? -15.385 3.252 -0.120 1.00 90.44 238 TRP A N 1
ATOM 1931 C CA . TRP A 1 238 ? -14.001 3.024 -0.530 1.00 90.44 238 TRP A CA 1
ATOM 1932 C C . TRP A 1 238 ? -13.493 1.623 -0.154 1.00 90.44 238 TRP A C 1
ATOM 1934 O O . TRP A 1 238 ? -12.853 0.966 -0.973 1.00 90.44 238 TRP A O 1
ATOM 1944 N N . ILE A 1 239 ? -13.792 1.136 1.060 1.00 92.06 239 ILE A N 1
ATOM 1945 C CA . ILE A 1 239 ? -13.450 -0.237 1.475 1.00 92.06 239 ILE A CA 1
ATOM 1946 C C . ILE A 1 239 ? -14.109 -1.256 0.541 1.00 92.06 239 ILE A C 1
ATOM 1948 O O . ILE A 1 239 ? -13.467 -2.237 0.170 1.00 92.06 239 ILE A O 1
ATOM 1952 N N . GLU A 1 240 ? -15.367 -1.034 0.154 1.00 91.56 240 GLU A N 1
ATOM 1953 C CA . GLU A 1 240 ? -16.085 -1.937 -0.746 1.00 91.56 240 GLU A CA 1
ATOM 1954 C C . GLU A 1 240 ? -15.466 -1.962 -2.145 1.00 91.56 240 GLU A C 1
ATOM 1956 O O . GLU A 1 240 ? -15.192 -3.038 -2.675 1.00 91.56 240 GLU A O 1
ATOM 1961 N N . GLU A 1 241 ? -15.183 -0.790 -2.712 1.00 90.56 241 GLU A N 1
ATOM 1962 C CA . GLU A 1 241 ? -14.551 -0.642 -4.027 1.00 90.56 241 GLU A CA 1
ATOM 1963 C C . GLU A 1 241 ? -13.144 -1.253 -4.076 1.00 90.56 241 GLU A C 1
ATOM 1965 O O . GLU A 1 241 ? -12.712 -1.738 -5.120 1.00 90.56 241 GLU A O 1
ATOM 1970 N N . ASN A 1 242 ? -12.442 -1.272 -2.940 1.00 91.88 242 ASN A N 1
ATOM 1971 C CA . ASN A 1 242 ? -11.069 -1.761 -2.823 1.00 91.88 242 ASN A CA 1
ATOM 1972 C C . ASN A 1 242 ? -10.973 -3.124 -2.121 1.00 91.88 242 ASN A C 1
ATOM 1974 O O . ASN A 1 242 ? -9.880 -3.542 -1.743 1.00 91.88 242 ASN A O 1
ATOM 1978 N N . ARG A 1 243 ? -12.089 -3.838 -1.930 1.00 93.12 243 ARG A N 1
ATOM 1979 C CA . ARG A 1 243 ? -12.142 -5.059 -1.110 1.00 93.12 243 ARG A CA 1
ATOM 1980 C C . ARG A 1 243 ? -11.135 -6.126 -1.551 1.00 93.12 243 ARG A C 1
ATOM 1982 O O . ARG A 1 243 ? -10.435 -6.697 -0.712 1.00 93.12 243 ARG A O 1
ATOM 1989 N N . ASP A 1 244 ? -11.063 -6.399 -2.851 1.00 94.06 244 ASP A N 1
ATOM 1990 C CA . ASP A 1 244 ? -10.151 -7.411 -3.396 1.00 94.06 244 ASP A CA 1
ATOM 1991 C C . ASP A 1 244 ? -8.689 -6.955 -3.291 1.00 94.06 244 ASP A C 1
ATOM 1993 O O . ASP A 1 244 ? -7.829 -7.727 -2.866 1.00 94.06 244 ASP A O 1
ATOM 1997 N N . ASP A 1 245 ? -8.420 -5.680 -3.574 1.00 94.31 245 ASP A N 1
ATOM 1998 C CA . ASP A 1 245 ? -7.091 -5.072 -3.483 1.00 94.31 245 ASP A CA 1
ATOM 1999 C C . ASP A 1 245 ? -6.566 -5.080 -2.030 1.00 94.31 245 ASP A C 1
ATOM 2001 O O . ASP A 1 245 ? -5.412 -5.438 -1.771 1.00 94.31 245 ASP A O 1
ATOM 2005 N N . LEU A 1 246 ? -7.425 -4.770 -1.051 1.00 94.44 246 LEU A N 1
ATOM 2006 C CA . LEU A 1 246 ? -7.120 -4.859 0.382 1.00 94.44 246 LEU A CA 1
ATOM 2007 C C . LEU A 1 246 ? -6.813 -6.294 0.810 1.00 94.44 246 LEU A C 1
ATOM 2009 O O . LEU A 1 246 ? -5.921 -6.523 1.631 1.00 94.44 246 LEU A O 1
ATOM 2013 N N . ARG A 1 247 ? -7.528 -7.271 0.247 1.00 94.75 247 ARG A N 1
ATOM 2014 C CA . ARG A 1 247 ? -7.300 -8.685 0.539 1.00 94.75 247 ARG A CA 1
ATOM 2015 C C . ARG A 1 247 ? -5.986 -9.193 -0.047 1.00 94.75 247 ARG A C 1
ATOM 2017 O O . ARG A 1 247 ? -5.279 -9.904 0.658 1.00 94.75 247 ARG A O 1
ATOM 2024 N N . ILE A 1 248 ? -5.618 -8.778 -1.260 1.00 94.94 248 ILE A N 1
ATOM 2025 C CA . ILE A 1 248 ? -4.299 -9.072 -1.847 1.00 94.94 248 ILE A CA 1
ATOM 2026 C C . ILE A 1 248 ? -3.186 -8.541 -0.939 1.00 94.94 248 ILE A C 1
ATOM 2028 O O . ILE A 1 248 ? -2.258 -9.276 -0.596 1.00 94.94 248 ILE A O 1
ATOM 2032 N N . LEU A 1 249 ? -3.297 -7.284 -0.494 1.00 94.62 249 LEU A N 1
ATOM 2033 C CA . LEU A 1 249 ? -2.300 -6.686 0.394 1.00 94.62 249 LEU A CA 1
ATOM 2034 C C . LEU A 1 249 ? -2.219 -7.418 1.743 1.00 94.62 249 LEU A C 1
ATOM 2036 O O . LEU A 1 249 ? -1.129 -7.670 2.253 1.00 94.62 249 LEU A O 1
ATOM 2040 N N . LYS A 1 250 ? -3.363 -7.802 2.311 1.00 95.31 250 LYS A N 1
ATOM 2041 C CA . LYS A 1 250 ? -3.425 -8.571 3.558 1.00 95.31 250 LYS A CA 1
ATOM 2042 C C . LYS A 1 250 ? -2.786 -9.951 3.434 1.00 95.31 250 LYS A C 1
ATOM 2044 O O . LYS A 1 250 ? -2.007 -10.341 4.306 1.00 95.31 250 LYS A O 1
ATOM 2049 N N . ASP A 1 251 ? -3.116 -10.687 2.376 1.00 94.25 251 ASP A N 1
ATOM 2050 C CA . ASP A 1 251 ? -2.553 -12.012 2.109 1.00 94.25 251 ASP A CA 1
ATOM 2051 C C . ASP A 1 251 ? -1.028 -11.898 1.952 1.00 94.25 251 ASP A C 1
ATOM 2053 O O . ASP A 1 251 ? -0.285 -12.716 2.489 1.00 94.25 251 ASP A O 1
ATOM 2057 N N . PHE A 1 252 ? -0.539 -10.818 1.334 1.00 93.25 252 PHE A N 1
ATOM 2058 C CA . PHE A 1 252 ? 0.889 -10.520 1.286 1.00 93.25 252 PHE A CA 1
ATOM 2059 C C . PHE A 1 252 ? 1.501 -10.218 2.660 1.00 93.25 252 PHE A C 1
ATOM 2061 O O . PHE A 1 252 ? 2.595 -10.693 2.943 1.00 93.25 252 PHE A O 1
ATOM 2068 N N . CYS A 1 253 ? 0.834 -9.476 3.543 1.00 93.25 253 CYS A N 1
ATOM 2069 C CA . CYS A 1 253 ? 1.346 -9.214 4.896 1.00 93.25 253 CYS A CA 1
ATOM 2070 C C . CYS A 1 253 ? 1.326 -10.458 5.804 1.00 93.25 253 CYS A C 1
ATOM 2072 O O . CYS A 1 253 ? 2.042 -10.492 6.798 1.00 93.25 253 CYS A O 1
ATOM 2074 N N . THR A 1 254 ? 0.526 -11.478 5.478 1.00 92.88 254 THR A N 1
ATOM 2075 C CA . THR A 1 254 ? 0.295 -12.652 6.344 1.00 92.88 254 THR A CA 1
ATOM 2076 C C . THR A 1 254 ? 0.796 -13.977 5.766 1.00 92.88 254 THR A C 1
ATOM 2078 O O . THR A 1 254 ? 0.788 -14.986 6.469 1.00 92.88 254 THR A O 1
ATOM 2081 N N . SER A 1 255 ? 1.251 -14.006 4.509 1.00 84.88 255 SER A N 1
ATOM 2082 C CA . SER A 1 255 ? 1.885 -15.191 3.927 1.00 84.88 255 SER A CA 1
ATOM 2083 C C . SER A 1 255 ? 3.214 -15.498 4.627 1.00 84.88 255 SER A C 1
ATOM 2085 O O . SER A 1 255 ? 3.968 -14.583 4.956 1.00 84.88 255 SER A O 1
ATOM 2087 N N . ASN A 1 256 ? 3.493 -16.778 4.870 1.00 56.28 256 ASN A N 1
ATOM 2088 C CA . ASN A 1 256 ? 4.780 -17.240 5.403 1.00 56.28 256 ASN A CA 1
ATOM 2089 C C . ASN A 1 256 ? 5.772 -17.500 4.274 1.00 56.28 256 ASN A C 1
ATOM 2091 O O . ASN A 1 256 ? 5.329 -18.076 3.254 1.00 56.28 256 ASN A O 1
#

Secondary structure (DSSP, 8-state):
-HHHHHHHHHHHHHHHHHHHHHHHHHHHHHHHHHHHHHHHHHHHHHHHTTSPPPS-TT-SS--HHHHHHHHHHHHHT-GGGHHHHHHHHTSTT--HHHHHHHHHHHHHHTT-HHHHHHHTT--GGGTT-TTTT-HHHHHHHHHHHHHHHHHHHHHHHTSSS-HHHHHHHHHHTGGGGHHHHHHHHHTT-GGGHHHHHHHHSS--HHHHHHHHTSTT-----HHHHHHT------HHHHHHHTHHHHHHHHHHHH--